Protein AF-A0A1D7W3F2-F1 (afdb_monomer_lite)

Foldseek 3Di:
DVQLVVVVVLVDDPVLSVQVPPPPRDPVNVVVSVVVSVVVVVVVCVVVVVVVVVVVVVVVVLVVLLVLQVVQKDKFKDAKDKFKWDKDKDQDPVCQVVRVVVRVVVADDDLFKKKWKWFPVDPGIIMIIIGHRDDDPDPNIDIDIDHMAGTKIKGKDQADDPDPVSSVVSNQVVQVVVQKHFDGMWMWMQGSNHMIMTMTGMDGHD

pLDDT: mean 89.61, std 7.46, range [61.09, 98.19]

Secondary structure (DSSP, 8-state):
-HHHHHHHHTT--HHHHHHHT-TT--HHHHHHHHHHHHHHHHHHHHHHHHHHHHHHHHHHHHHHHHHHHHHHEEEEEEPPEEEEEEEEEESSGGGHHHHHHHHHHHSPP-SS-EEEEEEEEETTEEEEEEEESSPPS-TT-EEEEE--EEEEEEEEESS--S-HHHHHHHHHHHHHTTTEEE-SEEEEEE-TTS-EEEEEEEEE--

Structure (mmCIF, N/CA/C/O backbone):
data_AF-A0A1D7W3F2-F1
#
_entry.id   AF-A0A1D7W3F2-F1
#
loop_
_atom_site.group_PDB
_atom_site.id
_atom_site.type_symbol
_atom_site.label_atom_id
_atom_site.label_alt_id
_a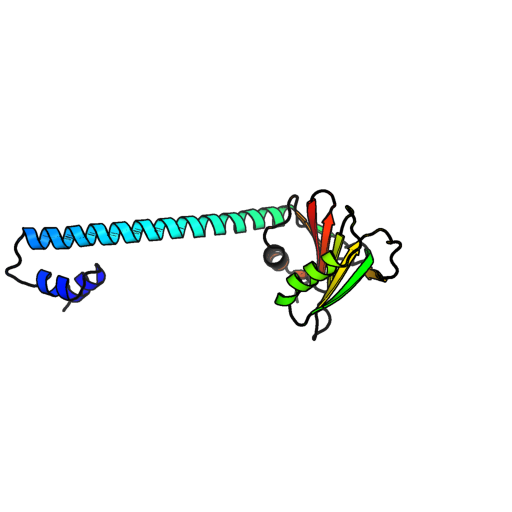tom_site.label_comp_id
_atom_site.label_asym_id
_atom_site.label_entity_id
_atom_site.label_seq_id
_atom_site.pdbx_PDB_ins_code
_atom_site.Cartn_x
_atom_site.Cartn_y
_atom_site.Cartn_z
_atom_site.occupancy
_atom_site.B_iso_or_equiv
_atom_site.auth_seq_id
_atom_site.auth_comp_id
_atom_site.auth_asym_id
_atom_site.auth_atom_id
_atom_site.pdbx_PDB_model_num
ATOM 1 N N . MET A 1 1 ? -39.080 -5.593 39.932 1.00 61.09 1 MET A N 1
ATOM 2 C CA . MET A 1 1 ? -38.069 -6.038 38.943 1.00 61.09 1 MET A CA 1
ATOM 3 C C . MET A 1 1 ? -37.859 -5.023 37.822 1.00 61.09 1 MET A C 1
ATOM 5 O O . MET A 1 1 ? -36.720 -4.637 37.629 1.00 61.09 1 MET A O 1
ATOM 9 N N . ARG A 1 2 ? -38.914 -4.521 37.160 1.00 70.44 2 ARG A N 1
ATOM 10 C CA . ARG A 1 2 ? -38.804 -3.550 36.050 1.00 70.44 2 ARG A CA 1
ATOM 11 C C . ARG A 1 2 ? -38.015 -2.264 36.384 1.00 70.44 2 ARG A C 1
ATOM 13 O O . ARG A 1 2 ? -37.113 -1.915 35.639 1.00 70.44 2 ARG A O 1
ATOM 20 N N . ALA A 1 3 ? -38.254 -1.661 37.552 1.00 75.50 3 ALA A N 1
ATOM 21 C CA . ALA A 1 3 ? -37.555 -0.444 37.991 1.00 75.50 3 ALA A CA 1
ATOM 22 C C . ALA A 1 3 ? -36.035 -0.626 38.203 1.00 75.50 3 ALA A C 1
ATOM 24 O O . ALA A 1 3 ? -35.250 0.247 37.856 1.00 75.50 3 ALA A O 1
ATOM 25 N N . ILE A 1 4 ? -35.596 -1.781 38.721 1.00 78.50 4 ILE A N 1
ATOM 26 C CA . ILE A 1 4 ? -34.161 -2.088 38.892 1.00 78.50 4 ILE A CA 1
ATOM 27 C C . ILE A 1 4 ? -33.475 -2.194 37.527 1.00 78.50 4 ILE A C 1
ATOM 29 O O . ILE A 1 4 ? -32.359 -1.715 37.351 1.00 78.50 4 ILE A O 1
ATOM 33 N N . THR A 1 5 ? -34.142 -2.828 36.560 1.00 81.44 5 THR A N 1
ATOM 34 C CA . THR A 1 5 ? -33.627 -2.981 35.196 1.00 81.44 5 THR A CA 1
ATOM 35 C C . THR A 1 5 ? -33.522 -1.635 34.483 1.00 81.44 5 THR A C 1
ATOM 37 O O . THR A 1 5 ? -32.526 -1.387 33.812 1.00 81.44 5 THR A O 1
ATOM 40 N N . GLU A 1 6 ? -34.506 -0.755 34.663 1.00 82.44 6 GLU A N 1
ATOM 41 C CA . GLU A 1 6 ? -34.504 0.597 34.095 1.00 82.44 6 GLU A CA 1
ATOM 42 C C . GLU A 1 6 ? -33.386 1.462 34.702 1.00 82.44 6 GLU A C 1
ATOM 44 O O . GLU A 1 6 ? -32.628 2.077 33.960 1.00 82.44 6 GLU A O 1
ATOM 49 N N . LEU A 1 7 ? -33.178 1.430 36.023 1.00 84.19 7 LEU A N 1
ATOM 50 C CA . LEU A 1 7 ? -32.078 2.166 36.666 1.00 84.19 7 LEU A CA 1
ATOM 51 C C . LEU A 1 7 ? -30.693 1.612 36.291 1.00 84.19 7 LEU A C 1
ATOM 53 O O . LEU A 1 7 ? -29.755 2.375 36.074 1.00 84.19 7 LEU A O 1
ATOM 57 N N . ARG A 1 8 ? -30.565 0.291 36.125 1.00 85.50 8 ARG A N 1
ATOM 58 C CA . ARG A 1 8 ? -29.355 -0.330 35.557 1.00 85.50 8 ARG A CA 1
ATOM 59 C C . ARG A 1 8 ? -29.079 0.152 34.136 1.00 85.50 8 ARG A C 1
ATOM 61 O O . ARG A 1 8 ? -27.925 0.392 33.804 1.00 85.50 8 ARG A O 1
ATOM 68 N N . ALA A 1 9 ? -30.115 0.283 33.308 1.00 84.69 9 ALA A N 1
ATOM 69 C CA . ALA A 1 9 ? -29.978 0.779 31.939 1.00 84.69 9 ALA A CA 1
ATOM 70 C C . ALA A 1 9 ? -29.565 2.261 31.887 1.00 84.69 9 ALA A C 1
ATOM 72 O O . ALA A 1 9 ? -28.926 2.677 30.928 1.00 84.69 9 ALA A O 1
ATOM 73 N N . LEU A 1 10 ? -29.883 3.034 32.930 1.00 84.75 10 LEU A N 1
ATOM 74 C CA . LEU A 1 10 ? -29.445 4.423 33.101 1.00 84.75 10 LEU A CA 1
ATOM 75 C C . LEU A 1 10 ? -28.021 4.555 33.672 1.00 84.75 10 LEU A C 1
ATOM 77 O O . LEU A 1 10 ? -27.532 5.672 33.821 1.00 84.75 10 LEU A O 1
ATOM 81 N N . GLY A 1 11 ? -27.355 3.436 33.976 1.00 86.25 11 GLY A N 1
ATOM 82 C CA . GLY A 1 11 ? -25.965 3.399 34.433 1.00 86.25 11 GLY A CA 1
ATOM 83 C C . GLY A 1 11 ? -25.771 3.471 35.950 1.00 86.25 11 GLY A C 1
ATOM 84 O O . GLY A 1 11 ? -24.630 3.578 36.389 1.00 86.25 11 GLY A O 1
ATOM 85 N N . PHE A 1 12 ? -26.837 3.374 36.755 1.00 88.44 12 PHE A N 1
ATOM 86 C CA . PHE A 1 12 ? -26.711 3.354 38.216 1.00 88.44 12 PHE A CA 1
ATOM 87 C C . PHE A 1 12 ? -26.123 2.031 38.726 1.00 88.44 12 PHE A C 1
ATOM 89 O O . PHE A 1 12 ? -26.510 0.931 38.304 1.00 88.44 12 PHE A O 1
ATOM 96 N N . GLY A 1 13 ? -25.221 2.132 39.699 1.00 87.44 13 GLY A N 1
ATOM 97 C CA . GLY A 1 13 ? -24.653 1.001 40.418 1.00 87.44 13 GLY A CA 1
ATOM 98 C C . GLY A 1 13 ? -25.645 0.352 41.389 1.00 87.44 13 GLY A C 1
ATOM 99 O O . GLY A 1 13 ? -26.640 0.937 41.807 1.00 87.44 13 GLY A O 1
ATOM 100 N N . LEU A 1 14 ? -25.358 -0.883 41.814 1.00 85.44 14 LEU A N 1
ATOM 101 C CA . LEU A 1 14 ? -26.223 -1.648 42.731 1.00 85.44 14 LEU A CA 1
ATOM 102 C C . LEU A 1 14 ? -26.480 -0.938 44.073 1.00 85.44 14 LEU A C 1
ATOM 104 O O . LEU A 1 14 ? -27.585 -1.032 44.604 1.00 85.44 14 LEU A O 1
ATOM 108 N N . ALA A 1 15 ? -25.486 -0.222 44.605 1.00 84.69 15 ALA A N 1
ATOM 109 C CA . ALA A 1 15 ? -25.621 0.533 45.852 1.00 84.69 15 ALA A CA 1
ATOM 110 C C . ALA A 1 15 ? -26.532 1.764 45.693 1.00 84.69 15 ALA A C 1
ATOM 112 O O . ALA A 1 15 ? -27.360 2.032 46.560 1.00 84.69 15 ALA A O 1
ATOM 113 N N . GLU A 1 16 ? -26.421 2.472 44.569 1.00 85.81 16 GLU A N 1
ATOM 114 C CA . GLU A 1 16 ? -27.237 3.650 44.246 1.00 85.81 16 GLU A CA 1
ATOM 115 C C . GLU A 1 16 ? -28.681 3.243 43.960 1.00 85.81 16 GLU A C 1
ATOM 117 O O . GLU A 1 16 ? -29.612 3.869 44.450 1.00 85.81 16 GLU A O 1
ATOM 122 N N . ILE A 1 17 ? -28.883 2.123 43.261 1.00 87.75 17 ILE A N 1
ATOM 123 C CA . ILE A 1 17 ? -30.208 1.532 43.047 1.00 87.75 17 ILE A CA 1
ATOM 124 C C . ILE A 1 17 ? -30.858 1.145 44.375 1.00 87.75 17 ILE A C 1
ATOM 126 O O . ILE A 1 17 ? -32.054 1.356 44.549 1.00 87.75 17 ILE A O 1
ATOM 130 N N . GLY A 1 18 ? -30.083 0.604 45.320 1.00 84.50 18 GLY A N 1
ATOM 131 C CA . GLY A 1 18 ? -30.574 0.312 46.667 1.00 84.50 18 GLY A CA 1
ATOM 132 C C . GLY A 1 18 ? -31.118 1.555 47.374 1.00 84.50 18 GLY A C 1
ATOM 133 O O . GLY A 1 18 ? -32.170 1.477 47.999 1.00 84.50 18 GLY A O 1
ATOM 134 N N . GLN A 1 19 ? -30.451 2.702 47.216 1.00 85.50 19 GLN A N 1
ATOM 135 C CA . GLN A 1 19 ? -30.898 3.982 47.775 1.00 85.50 19 GLN A CA 1
ATOM 136 C C . GLN A 1 19 ? -32.103 4.557 47.017 1.00 85.50 19 GLN A C 1
ATOM 138 O O . GLN A 1 19 ? -33.061 4.998 47.639 1.00 85.50 19 GLN A O 1
ATOM 143 N N . LEU A 1 20 ? -32.101 4.503 45.682 1.00 85.19 20 LEU A N 1
ATOM 144 C CA . LEU A 1 20 ? -33.189 5.012 44.835 1.00 85.19 20 LEU A CA 1
ATOM 145 C C . LEU A 1 20 ? -34.508 4.245 45.002 1.00 85.19 20 LEU A C 1
ATOM 147 O O . LEU A 1 20 ? -35.569 4.757 44.649 1.00 85.19 20 LEU A O 1
ATOM 151 N N . LEU A 1 21 ? -34.450 3.015 45.512 1.00 86.69 21 LEU A N 1
ATOM 152 C CA . LEU A 1 21 ? -35.624 2.195 45.812 1.00 86.69 21 LEU A CA 1
ATOM 153 C C . LEU A 1 21 ? -36.088 2.316 47.268 1.00 86.69 21 LEU A C 1
ATOM 155 O O . LEU A 1 21 ? -37.097 1.700 47.617 1.00 86.69 21 LEU A O 1
ATOM 159 N N . ASP A 1 22 ? -35.383 3.084 48.103 1.00 87.50 22 ASP A N 1
ATOM 160 C CA . ASP A 1 22 ? -35.793 3.348 49.479 1.00 87.50 22 ASP A CA 1
ATOM 161 C C . ASP A 1 22 ? -37.004 4.303 49.489 1.00 87.50 22 ASP A C 1
ATOM 163 O O . ASP A 1 22 ? -36.892 5.450 49.047 1.00 87.50 22 ASP A O 1
ATOM 167 N N . PRO A 1 23 ? -38.175 3.880 50.004 1.00 79.19 23 PRO A N 1
ATOM 168 C CA . PRO A 1 23 ? -39.353 4.740 50.094 1.00 79.19 23 PRO A CA 1
ATOM 169 C C . PRO A 1 23 ? -39.173 5.943 51.036 1.00 79.19 23 PRO A C 1
ATOM 171 O O . PRO A 1 23 ? -40.019 6.836 51.031 1.00 79.19 23 PRO A O 1
ATOM 174 N N . GLN A 1 24 ? -38.111 5.976 51.846 1.00 88.25 24 GLN A N 1
ATOM 175 C CA . GLN A 1 24 ? -37.753 7.093 52.721 1.00 88.25 24 GLN A CA 1
ATOM 176 C C . GLN A 1 24 ? -36.624 7.968 52.162 1.00 88.25 24 GLN A C 1
ATOM 178 O O . GLN A 1 24 ? -36.107 8.819 52.890 1.00 88.25 24 GLN A O 1
ATOM 183 N N . ILE A 1 25 ? -36.234 7.795 50.891 1.00 88.75 25 ILE A N 1
ATOM 184 C CA . ILE A 1 25 ? -35.198 8.635 50.287 1.00 88.75 25 ILE A CA 1
ATOM 185 C C . ILE A 1 25 ? -35.572 10.121 50.391 1.00 88.75 25 ILE A C 1
ATOM 187 O O . ILE A 1 25 ? -36.648 10.563 49.982 1.00 88.75 25 ILE A O 1
ATOM 191 N N . GLY A 1 26 ? -34.661 10.908 50.960 1.00 88.56 26 GLY A N 1
ATOM 192 C CA . GLY A 1 26 ? -34.806 12.356 51.026 1.00 88.56 26 GLY A CA 1
ATOM 193 C C . GLY A 1 26 ? -34.629 12.988 49.645 1.00 88.56 26 GLY A C 1
ATOM 194 O O . GLY A 1 26 ? -33.780 12.559 48.864 1.00 88.56 26 GLY A O 1
ATOM 195 N N . GLN A 1 27 ? -35.386 14.050 49.362 1.00 83.38 27 GLN A N 1
ATOM 196 C CA . GLN A 1 27 ? -35.318 14.774 48.086 1.00 83.38 27 GLN A CA 1
ATOM 197 C C . GLN A 1 27 ? -33.886 15.204 47.724 1.00 83.38 27 GLN A C 1
ATOM 199 O O . GLN A 1 27 ? -33.458 15.012 46.591 1.00 83.38 27 GLN A O 1
ATOM 204 N N . SER A 1 28 ? -33.118 15.716 48.690 1.00 85.19 28 SER A N 1
ATOM 205 C CA . SER A 1 28 ? -31.728 16.139 48.473 1.00 85.19 28 SER A CA 1
ATOM 206 C C . SER A 1 28 ? -30.800 14.982 48.088 1.00 85.19 28 SER A C 1
ATOM 208 O O . SER A 1 28 ? -29.901 15.155 47.268 1.00 85.19 28 SER A O 1
ATOM 210 N N . THR A 1 29 ? -31.019 13.792 48.650 1.00 84.75 29 THR A N 1
ATOM 211 C CA . THR A 1 29 ? -30.257 12.583 48.314 1.00 84.75 29 THR A CA 1
ATOM 212 C C . THR A 1 29 ? -30.599 12.096 46.909 1.00 84.75 29 THR A C 1
ATOM 214 O O . THR A 1 29 ? -29.693 11.787 46.139 1.00 84.75 29 THR A O 1
ATOM 217 N N . LEU A 1 30 ? -31.886 12.086 46.547 1.00 85.62 30 LEU A N 1
ATOM 218 C CA . LEU A 1 30 ? -32.337 11.743 45.197 1.00 85.62 30 LEU A CA 1
ATOM 219 C C . LEU A 1 30 ? -31.746 12.697 44.150 1.00 85.62 30 LEU A C 1
ATOM 221 O O . LEU A 1 30 ? -31.161 12.244 43.169 1.00 85.62 30 LEU A O 1
ATOM 225 N N . GLU A 1 31 ? -31.859 14.008 44.374 1.00 88.62 31 GLU A N 1
ATOM 226 C CA . GLU A 1 31 ? -31.301 15.028 43.481 1.00 88.62 31 GLU A CA 1
ATOM 227 C C . GLU A 1 31 ? -29.785 14.867 43.329 1.00 88.62 31 GLU A C 1
ATOM 229 O O . GLU A 1 31 ? -29.280 14.879 42.208 1.00 88.62 31 GLU A O 1
ATOM 234 N N . SER A 1 32 ? -29.059 14.627 44.426 1.00 90.25 32 SER A N 1
ATOM 235 C CA . SER A 1 32 ? -27.609 14.418 44.381 1.00 90.25 32 SER A CA 1
ATOM 236 C C . SER A 1 32 ? -27.208 13.188 43.561 1.00 90.25 32 SER A C 1
ATOM 238 O O . SER A 1 32 ? -26.232 13.260 42.815 1.00 90.25 32 SER A O 1
ATOM 240 N N . LEU A 1 33 ? -27.929 12.068 43.689 1.00 89.69 33 LEU A N 1
ATOM 241 C CA . LEU A 1 33 ? -27.651 10.847 42.921 1.00 89.69 33 LEU A CA 1
ATOM 242 C C . LEU A 1 33 ? -27.912 11.059 41.426 1.00 89.69 33 LEU A C 1
ATOM 244 O O . LEU A 1 33 ? -27.115 10.637 40.590 1.00 89.69 33 LEU A O 1
ATOM 248 N N . LEU A 1 34 ? -29.004 11.747 41.086 1.00 88.94 34 LEU A N 1
ATOM 249 C CA . LEU A 1 34 ? -29.345 12.060 39.699 1.00 88.94 34 LEU A CA 1
ATOM 250 C C . LEU A 1 34 ? -28.343 13.037 39.067 1.00 88.94 34 LEU A C 1
ATOM 252 O O . LEU A 1 34 ? -27.909 12.797 37.945 1.00 88.94 34 LEU A O 1
ATOM 256 N N . ILE A 1 35 ? -27.940 14.098 39.776 1.00 92.31 35 ILE A N 1
ATOM 257 C CA . ILE A 1 35 ? -26.934 15.064 39.297 1.00 92.31 35 ILE A CA 1
ATOM 258 C C . ILE A 1 35 ? -25.600 14.362 39.043 1.00 92.31 35 ILE A C 1
ATOM 260 O O . ILE A 1 35 ? -25.019 14.522 37.973 1.00 92.31 35 ILE A O 1
ATOM 264 N N . HIS A 1 36 ? -25.149 13.527 39.983 1.00 90.88 36 HIS A N 1
ATOM 265 C CA . HIS A 1 36 ? -23.915 12.764 39.806 1.00 90.88 36 HIS A CA 1
ATOM 266 C C . HIS A 1 36 ? -23.975 11.860 38.565 1.00 90.88 36 HIS A C 1
ATOM 268 O O . HIS A 1 36 ? -23.003 11.775 37.812 1.00 90.88 36 HIS A O 1
ATOM 274 N N . GLN A 1 37 ? -25.123 11.222 38.315 1.00 91.69 37 GLN A N 1
ATOM 275 C CA . GLN A 1 37 ? -25.301 10.389 37.130 1.00 91.69 37 GLN A CA 1
ATOM 276 C C . GLN A 1 37 ? -25.327 11.204 35.835 1.00 91.69 37 GLN A C 1
ATOM 278 O O . GLN A 1 37 ? -24.737 10.785 34.840 1.00 91.69 37 GLN A O 1
ATOM 283 N N . VAL A 1 38 ? -25.964 12.378 35.842 1.00 93.25 38 VAL A N 1
ATOM 284 C CA . VAL A 1 38 ? -25.920 13.314 34.711 1.00 93.25 38 VAL A CA 1
ATOM 285 C C . VAL A 1 38 ? -24.471 13.688 34.398 1.00 93.25 38 VAL A C 1
ATOM 287 O O . VAL A 1 38 ? -24.045 13.536 33.256 1.00 93.25 38 VAL A O 1
ATOM 290 N N . ASP A 1 39 ? -23.682 14.072 35.403 1.00 95.31 39 ASP A N 1
ATOM 291 C CA . ASP A 1 39 ? -22.274 14.445 35.223 1.00 95.31 39 ASP A CA 1
ATOM 292 C C . ASP A 1 39 ? -21.405 13.274 34.732 1.00 95.31 39 ASP A C 1
ATOM 294 O O . ASP A 1 39 ? -20.460 13.463 33.958 1.00 95.31 39 ASP A O 1
ATOM 298 N N . ALA A 1 40 ? -21.693 12.047 35.176 1.00 91.19 40 ALA A N 1
ATOM 299 C CA . ALA A 1 40 ? -21.020 10.844 34.694 1.00 91.19 40 ALA A CA 1
ATOM 300 C C . ALA A 1 40 ? -21.314 10.590 33.207 1.00 91.19 40 ALA A C 1
ATOM 302 O O . ALA A 1 40 ? -20.381 10.486 32.408 1.00 91.19 40 ALA A O 1
ATOM 303 N N . LEU A 1 41 ? -22.591 10.590 32.817 1.00 94.12 41 LEU A N 1
ATOM 304 C CA . LEU A 1 41 ? -23.005 10.399 31.425 1.00 94.12 41 LEU A CA 1
ATOM 305 C C . LEU A 1 41 ? -22.471 11.513 30.512 1.00 94.12 41 LEU A C 1
ATOM 307 O O . LEU A 1 41 ? -22.017 11.241 29.402 1.00 94.12 41 LEU A O 1
ATOM 311 N N . GLN A 1 42 ? -22.458 12.764 30.980 1.00 95.44 42 GLN A N 1
ATOM 312 C CA . GLN A 1 42 ? -21.920 13.898 30.225 1.00 95.44 42 GLN A CA 1
ATOM 313 C C . GLN A 1 42 ? -20.422 13.722 29.919 1.00 95.44 42 GLN A C 1
ATOM 315 O O . GLN A 1 42 ? -19.968 14.027 28.810 1.00 95.44 42 GLN A O 1
ATOM 320 N N . ARG A 1 43 ? -19.646 13.209 30.885 1.00 93.38 43 ARG A N 1
ATOM 321 C CA . ARG A 1 43 ? -18.224 12.890 30.692 1.00 93.38 43 ARG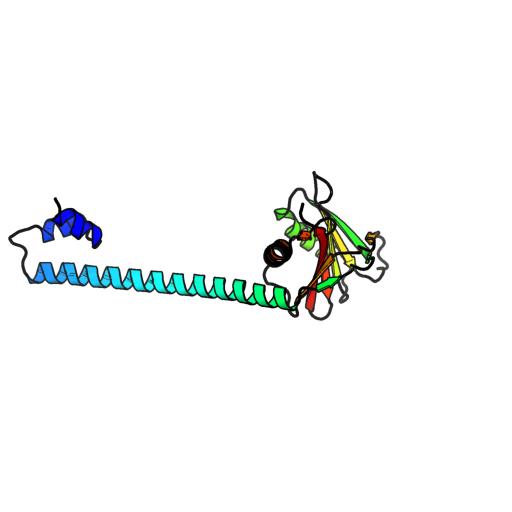 A CA 1
ATOM 322 C C . ARG A 1 43 ? -18.037 11.763 29.686 1.00 93.38 43 ARG A C 1
ATOM 324 O O . ARG A 1 43 ? -17.255 11.930 28.754 1.00 93.38 43 ARG A O 1
ATOM 331 N N . GLU A 1 44 ? -18.793 10.674 29.812 1.00 93.81 44 GLU A N 1
ATOM 332 C CA . GLU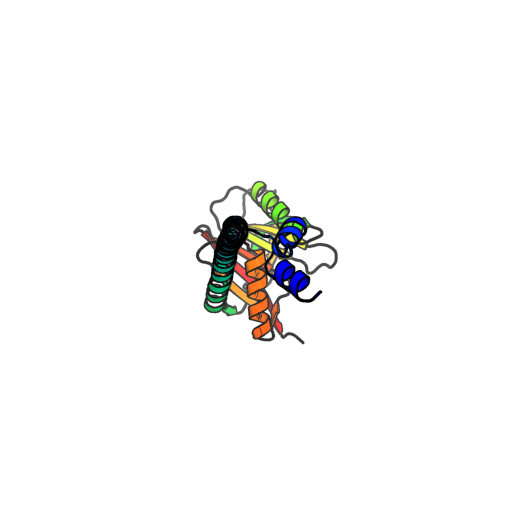 A 1 44 ? -18.733 9.561 28.857 1.00 93.81 44 GLU A CA 1
ATOM 333 C C . GLU A 1 44 ? -19.052 10.009 27.426 1.00 93.81 44 GLU A C 1
ATOM 335 O O . GLU A 1 44 ? -18.322 9.662 26.495 1.00 93.81 44 GLU A O 1
ATOM 340 N N . ILE A 1 45 ? -20.091 10.834 27.247 1.00 94.81 45 ILE A N 1
ATOM 341 C CA . ILE A 1 45 ? -20.449 11.425 25.949 1.00 94.81 45 ILE A CA 1
ATOM 342 C C . ILE A 1 45 ? -19.296 12.267 25.407 1.00 94.81 45 ILE A C 1
ATOM 344 O O . ILE A 1 45 ? -18.956 12.153 24.230 1.00 94.81 45 ILE A O 1
ATOM 348 N N . THR A 1 46 ? -18.683 13.097 26.250 1.00 95.06 46 THR A N 1
ATOM 349 C CA . THR A 1 46 ? -17.567 13.964 25.850 1.00 95.06 46 THR A CA 1
ATOM 350 C C . THR A 1 46 ? -16.371 13.133 25.388 1.00 95.06 46 THR A C 1
ATOM 352 O O . THR A 1 46 ? -15.839 13.358 24.30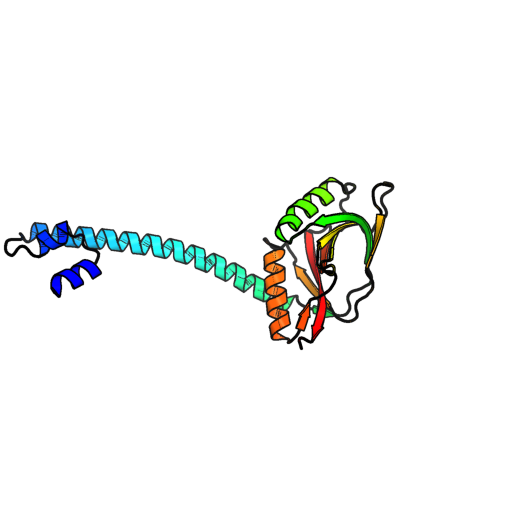2 1.00 95.06 46 THR A O 1
ATOM 355 N N . GLU A 1 47 ? -15.972 12.123 26.158 1.00 93.62 47 GLU A N 1
ATOM 356 C CA . GLU A 1 47 ? -14.860 11.241 25.799 1.00 93.62 47 GLU A CA 1
ATOM 357 C C . GLU A 1 47 ? -15.146 10.417 24.540 1.00 93.62 47 GLU A C 1
ATOM 359 O O . GLU A 1 47 ? -14.285 10.289 23.665 1.00 93.62 47 GLU A O 1
ATOM 364 N N . ALA A 1 48 ? -16.355 9.861 24.427 1.00 93.56 48 ALA A N 1
ATOM 365 C CA . ALA A 1 48 ? -16.778 9.115 23.250 1.00 93.56 48 ALA A CA 1
ATOM 366 C C . ALA A 1 48 ? -16.799 10.004 22.001 1.00 93.56 48 ALA A C 1
ATOM 368 O O . ALA A 1 48 ? -16.327 9.575 20.950 1.00 93.56 48 ALA A O 1
ATOM 369 N N . SER A 1 49 ? -17.269 11.247 22.125 1.00 92.19 49 SER A N 1
ATOM 370 C CA . SER A 1 49 ? -17.284 12.224 21.031 1.00 92.19 49 SER A CA 1
ATOM 371 C C . SER A 1 49 ? -15.868 12.571 20.572 1.00 92.19 49 SER A C 1
ATOM 373 O O . SER A 1 49 ? -15.600 12.570 19.375 1.00 92.19 49 SER A O 1
ATOM 375 N N . THR A 1 50 ? -14.929 12.773 21.500 1.00 91.44 50 THR A N 1
ATOM 376 C CA . THR A 1 50 ? -13.512 12.996 21.164 1.00 91.44 50 THR A CA 1
ATOM 377 C C . THR A 1 50 ? -12.915 11.805 20.412 1.00 91.44 50 THR A C 1
ATOM 379 O O . THR A 1 50 ? -12.287 11.979 19.367 1.00 91.44 50 THR A O 1
ATOM 382 N N . ARG A 1 51 ? -13.150 10.573 20.892 1.00 92.38 51 ARG A N 1
ATOM 383 C CA . ARG A 1 51 ? -12.708 9.359 20.182 1.00 92.38 51 ARG A CA 1
ATOM 384 C C . ARG A 1 5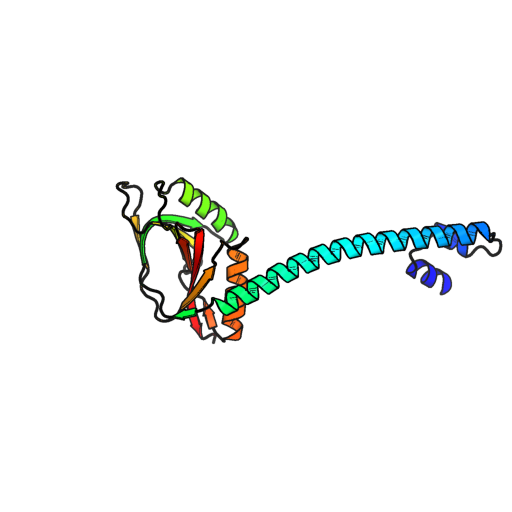1 ? -13.340 9.252 18.794 1.00 92.38 51 ARG A C 1
ATOM 386 O O . ARG A 1 51 ? -12.649 8.878 17.849 1.00 92.38 51 ARG A O 1
ATOM 393 N N . LEU A 1 52 ? -14.621 9.595 18.660 1.00 92.19 52 LEU A N 1
ATOM 394 C CA . LEU A 1 52 ? -15.329 9.579 17.382 1.00 92.19 52 LEU A CA 1
ATOM 395 C C . LEU A 1 52 ? -14.708 10.561 16.384 1.00 92.19 52 LEU A C 1
ATOM 397 O O . LEU A 1 52 ? -14.433 10.154 15.260 1.00 92.19 52 LEU A O 1
ATOM 401 N N . VAL A 1 53 ? -14.410 11.797 16.800 1.00 90.75 53 VAL A N 1
ATOM 402 C CA . VAL A 1 53 ? -13.735 12.794 15.950 1.00 90.75 53 VAL A CA 1
ATOM 403 C C . VAL A 1 53 ? -12.393 12.264 15.440 1.00 90.75 53 VAL A C 1
ATOM 405 O O . VAL A 1 53 ? -12.084 12.407 14.261 1.00 90.75 53 VAL A O 1
ATOM 408 N N . HIS A 1 54 ? -11.608 11.595 16.291 1.00 80.81 54 HIS A N 1
ATOM 409 C CA . HIS A 1 54 ? -10.329 11.011 15.873 1.00 80.81 54 HIS A CA 1
ATOM 410 C C . HIS A 1 54 ? -10.506 9.905 14.822 1.00 80.81 54 HIS A C 1
ATOM 412 O O . HIS A 1 54 ? -9.756 9.849 13.848 1.00 80.81 54 HIS A O 1
ATOM 418 N N . VAL A 1 55 ? -11.497 9.026 15.002 1.00 86.50 55 VAL A N 1
ATOM 419 C CA . VAL A 1 55 ? -11.800 7.958 14.036 1.00 86.50 55 VAL A CA 1
ATOM 420 C C . VAL A 1 55 ? -12.320 8.541 12.723 1.00 86.50 55 VAL A C 1
ATOM 422 O O . VAL A 1 55 ? -11.878 8.110 11.663 1.00 86.50 55 VAL A O 1
ATOM 425 N N . GLN A 1 56 ? -13.206 9.536 12.787 1.00 84.69 56 GLN A N 1
ATOM 426 C CA . GLN A 1 56 ? -13.750 10.226 11.615 1.00 84.69 56 GLN A CA 1
ATOM 427 C C . GLN A 1 56 ? -12.651 10.922 10.819 1.00 84.69 56 GLN A C 1
ATOM 429 O O . GLN A 1 56 ? -12.539 10.683 9.627 1.00 84.69 56 GLN A O 1
ATOM 434 N N . HIS A 1 57 ? -11.769 11.675 11.476 1.00 77.25 57 HIS A N 1
ATOM 435 C CA . HIS A 1 57 ? -10.631 12.305 10.810 1.00 77.25 57 HIS A CA 1
ATOM 436 C C . HIS A 1 57 ? -9.735 11.277 10.106 1.00 77.25 57 HIS A C 1
ATOM 438 O O . HIS A 1 57 ? -9.297 11.474 8.975 1.00 77.25 57 HIS A O 1
ATOM 444 N N . ARG A 1 58 ? -9.481 10.140 10.761 1.00 79.12 58 ARG A N 1
ATOM 445 C CA . ARG A 1 58 ? -8.693 9.057 10.169 1.00 79.12 58 ARG A CA 1
ATOM 446 C C . ARG A 1 58 ? -9.407 8.421 8.970 1.00 79.12 58 ARG A C 1
ATOM 448 O O . ARG A 1 58 ? -8.747 8.076 7.995 1.00 79.12 58 ARG A O 1
ATOM 455 N N . LEU A 1 59 ? -10.733 8.296 9.023 1.00 81.75 59 LEU A N 1
ATOM 456 C CA . LEU A 1 59 ? -11.548 7.820 7.907 1.00 81.75 59 LEU A CA 1
ATOM 457 C C . LEU A 1 59 ? -11.547 8.813 6.737 1.00 81.75 59 LEU A C 1
ATOM 459 O O . LEU A 1 59 ? -11.369 8.386 5.601 1.00 81.75 59 LEU A O 1
ATOM 463 N N . ASP A 1 60 ? -11.672 10.112 7.006 1.00 77.25 60 ASP A N 1
ATOM 464 C CA . ASP A 1 60 ? -11.634 11.168 5.989 1.00 77.25 60 ASP A CA 1
ATOM 465 C C . ASP A 1 60 ? -10.289 11.178 5.255 1.00 77.25 60 ASP A C 1
ATOM 467 O O . ASP A 1 60 ? -10.254 11.282 4.032 1.00 77.25 60 ASP A O 1
ATOM 471 N N . ILE A 1 61 ? -9.172 10.992 5.971 1.00 76.56 61 ILE A N 1
ATOM 472 C CA . ILE A 1 61 ? -7.848 10.834 5.349 1.00 76.56 61 ILE A CA 1
ATOM 473 C C . ILE A 1 61 ? -7.836 9.640 4.388 1.00 76.56 61 ILE A C 1
ATOM 475 O O . ILE A 1 61 ? -7.358 9.766 3.262 1.00 76.56 61 ILE A O 1
ATOM 479 N N . ILE A 1 62 ? -8.364 8.488 4.811 1.00 71.44 62 ILE A N 1
ATOM 480 C CA . ILE A 1 62 ? -8.423 7.281 3.973 1.00 71.44 62 ILE A CA 1
ATOM 481 C C . ILE A 1 62 ? -9.297 7.526 2.734 1.00 71.44 62 ILE A C 1
ATOM 483 O O . ILE A 1 62 ? -8.905 7.175 1.622 1.00 71.44 62 ILE A O 1
ATOM 487 N N . GLN A 1 63 ? -10.461 8.157 2.901 1.00 73.75 63 GLN A N 1
ATOM 488 C CA . GLN A 1 63 ? -11.385 8.448 1.802 1.00 73.75 63 GLN A CA 1
ATOM 489 C C . GLN A 1 63 ? -10.811 9.467 0.812 1.00 73.75 63 GLN A C 1
ATOM 491 O O . GLN A 1 63 ? -10.905 9.263 -0.398 1.00 73.75 63 GLN A O 1
ATOM 496 N N . ASN A 1 64 ? -10.159 10.522 1.301 1.00 70.56 64 ASN A N 1
ATOM 497 C CA . ASN A 1 64 ? -9.494 11.507 0.450 1.00 70.56 64 ASN A CA 1
ATOM 498 C C . ASN A 1 64 ? -8.344 10.873 -0.347 1.00 70.56 64 ASN A C 1
ATOM 500 O O . ASN A 1 64 ? -8.247 11.102 -1.551 1.00 70.56 64 ASN A O 1
ATOM 504 N N . LYS A 1 65 ? -7.540 10.001 0.281 1.00 67.81 65 LYS A N 1
ATOM 505 C CA . LYS A 1 65 ? -6.499 9.221 -0.413 1.00 67.81 65 LYS A CA 1
ATOM 506 C C . LYS A 1 65 ? -7.083 8.282 -1.469 1.00 67.81 65 LYS A C 1
ATOM 508 O O . LYS A 1 65 ? -6.512 8.138 -2.544 1.00 67.81 65 LYS A O 1
ATOM 513 N N . SER A 1 66 ? -8.247 7.681 -1.212 1.00 68.44 66 SER A N 1
ATOM 514 C CA . SER A 1 66 ? -8.943 6.875 -2.222 1.00 68.44 66 SER A CA 1
ATOM 515 C C . SER A 1 66 ? -9.314 7.707 -3.453 1.00 68.44 66 SER A C 1
ATOM 517 O O . SER A 1 66 ? -9.196 7.204 -4.566 1.00 68.44 66 SER A O 1
ATOM 519 N N . MET A 1 67 ? -9.727 8.967 -3.279 1.00 73.25 67 MET A N 1
ATOM 520 C CA . MET A 1 67 ? -10.044 9.865 -4.396 1.00 73.25 67 MET A CA 1
ATOM 521 C C . MET A 1 67 ? -8.792 10.255 -5.197 1.00 73.25 67 MET A C 1
ATOM 523 O O . MET A 1 67 ? -8.839 10.265 -6.423 1.00 73.25 67 MET A O 1
ATOM 527 N N . GLU A 1 68 ? -7.673 10.536 -4.523 1.00 75.44 68 GLU A N 1
ATOM 528 C CA . GLU A 1 68 ? -6.379 10.804 -5.170 1.00 75.44 68 GLU A CA 1
ATOM 529 C C . GLU A 1 68 ? -5.936 9.618 -6.039 1.00 75.44 68 GLU A C 1
ATOM 531 O O . GLU A 1 68 ? -5.604 9.795 -7.210 1.00 75.44 68 GLU A O 1
ATOM 536 N N . ILE A 1 69 ? -6.038 8.396 -5.506 1.00 74.75 69 ILE A N 1
ATOM 537 C CA . ILE A 1 69 ? -5.744 7.171 -6.258 1.00 74.75 69 ILE A CA 1
ATOM 538 C C . ILE A 1 69 ? -6.671 7.047 -7.465 1.00 74.75 69 ILE A C 1
ATOM 540 O O . ILE A 1 69 ? -6.185 6.815 -8.565 1.00 74.75 69 ILE A O 1
ATOM 544 N N . ILE A 1 70 ? -7.984 7.246 -7.306 1.00 78.06 70 ILE A N 1
ATOM 545 C CA . ILE A 1 70 ? -8.937 7.190 -8.429 1.00 78.06 70 ILE A CA 1
ATOM 546 C C . ILE A 1 70 ? -8.544 8.164 -9.547 1.00 78.06 70 ILE A C 1
ATOM 548 O O . ILE A 1 70 ? -8.642 7.807 -10.720 1.00 78.06 70 ILE A O 1
ATOM 552 N N . MET A 1 71 ? -8.115 9.376 -9.189 1.00 76.00 71 MET A N 1
ATOM 553 C CA . MET A 1 71 ? -7.749 10.425 -10.144 1.00 76.00 71 MET A CA 1
ATOM 554 C C . MET A 1 71 ? -6.416 10.157 -10.850 1.00 76.00 71 MET A C 1
ATOM 556 O O . MET A 1 71 ? -6.278 10.502 -12.023 1.00 76.00 71 MET A O 1
ATOM 560 N N . ASN A 1 72 ? -5.460 9.533 -10.160 1.00 86.44 72 ASN A N 1
ATOM 561 C CA . ASN A 1 72 ? -4.106 9.302 -10.669 1.00 86.44 72 ASN A CA 1
ATOM 562 C C . ASN A 1 72 ? -3.892 7.883 -11.218 1.00 86.44 72 ASN A C 1
ATOM 564 O O . ASN A 1 72 ? -2.817 7.584 -11.741 1.00 86.44 72 ASN A O 1
ATOM 568 N N . LEU A 1 73 ? -4.891 7.002 -11.107 1.00 92.06 73 LEU A N 1
ATOM 569 C CA . LEU A 1 73 ? -4.826 5.639 -11.618 1.00 92.06 73 LEU A CA 1
ATOM 570 C C . LEU A 1 73 ? -4.919 5.623 -13.141 1.00 92.06 73 LEU A C 1
ATOM 572 O O . LEU A 1 73 ? -5.935 5.982 -13.736 1.00 92.06 73 LEU A O 1
ATOM 576 N N . SER A 1 74 ? -3.858 5.117 -13.760 1.00 95.25 74 SER A N 1
ATOM 577 C CA . SER A 1 74 ? -3.746 4.900 -15.196 1.00 95.25 74 SER A CA 1
ATOM 578 C C . SER A 1 74 ? -3.577 3.414 -15.503 1.00 95.25 74 SER A C 1
ATOM 580 O O . SER A 1 74 ? -2.838 2.712 -14.810 1.00 95.25 74 SER A O 1
ATOM 582 N N . LEU A 1 75 ? -4.251 2.941 -16.553 1.00 95.75 75 LEU A N 1
ATOM 583 C CA . LEU A 1 75 ? -4.115 1.584 -17.083 1.00 95.75 75 LEU A CA 1
ATOM 584 C C . LEU A 1 75 ? -3.389 1.648 -18.426 1.00 95.75 75 LEU A C 1
ATOM 586 O O . LEU A 1 75 ? -3.967 2.056 -19.434 1.00 95.75 75 LEU A O 1
ATOM 590 N N . THR A 1 76 ? -2.112 1.279 -18.433 1.00 95.31 76 THR A N 1
ATOM 591 C CA . THR A 1 76 ? -1.231 1.342 -19.607 1.00 95.31 76 THR A CA 1
ATOM 592 C C . THR A 1 76 ? -0.187 0.235 -19.552 1.00 95.31 76 THR A C 1
ATOM 594 O O . THR A 1 76 ? 0.012 -0.391 -18.512 1.00 95.31 76 THR A O 1
ATOM 597 N N . ALA A 1 77 ? 0.530 0.018 -20.655 1.00 95.69 77 ALA A N 1
ATOM 598 C CA . ALA A 1 77 ? 1.692 -0.858 -20.641 1.00 95.69 77 ALA A CA 1
ATOM 599 C C . ALA A 1 77 ? 2.734 -0.367 -19.624 1.00 95.69 77 ALA A C 1
ATOM 601 O O . ALA A 1 77 ? 2.986 0.836 -19.500 1.00 95.69 77 ALA A O 1
ATOM 602 N N . LEU A 1 78 ? 3.348 -1.306 -18.905 1.00 96.88 78 LEU A N 1
ATOM 603 C CA . LEU A 1 78 ? 4.478 -1.029 -18.030 1.00 96.88 78 LEU A CA 1
ATOM 604 C C . LEU A 1 78 ? 5.768 -1.253 -18.814 1.00 96.88 78 LEU A C 1
ATOM 606 O O . LEU A 1 78 ? 5.987 -2.375 -19.275 1.00 96.88 78 LEU A O 1
ATOM 610 N N . PRO A 1 79 ? 6.651 -0.248 -18.932 1.00 94.69 79 PRO A N 1
ATOM 611 C CA . PRO A 1 79 ? 7.872 -0.374 -19.717 1.00 94.69 79 PRO A CA 1
ATOM 612 C C . PRO A 1 79 ? 8.804 -1.442 -19.137 1.00 94.69 79 PRO A C 1
ATOM 614 O O . PRO A 1 79 ? 8.737 -1.775 -17.949 1.00 94.69 79 PRO A O 1
ATOM 617 N N . SER A 1 80 ? 9.718 -1.963 -19.955 1.00 95.50 80 SER A N 1
ATOM 618 C CA . SER A 1 80 ? 10.816 -2.778 -19.434 1.00 95.50 80 SER A CA 1
ATOM 619 C C . SER A 1 80 ? 11.677 -1.956 -18.474 1.00 95.50 80 SER A C 1
ATOM 621 O O . SER A 1 80 ? 12.038 -0.823 -18.798 1.00 95.50 80 SER A O 1
ATOM 623 N N . LEU A 1 81 ? 12.060 -2.537 -17.340 1.00 94.69 81 LEU A N 1
ATOM 624 C CA . LEU A 1 81 ? 13.007 -1.932 -16.408 1.00 94.69 81 LEU A CA 1
ATOM 625 C C . LEU A 1 81 ? 14.360 -2.617 -16.519 1.00 94.69 81 LEU A C 1
ATOM 627 O O . LEU A 1 81 ? 14.452 -3.837 -16.644 1.00 94.69 81 LEU A O 1
ATOM 631 N N . ASN A 1 82 ? 15.416 -1.819 -16.456 1.00 94.56 82 ASN A N 1
ATOM 632 C CA . ASN A 1 82 ? 16.789 -2.288 -16.456 1.00 94.56 82 ASN A CA 1
ATOM 633 C C . ASN A 1 82 ? 17.609 -1.359 -15.566 1.00 94.56 82 ASN A C 1
ATOM 635 O O . ASN A 1 82 ? 17.878 -0.225 -15.953 1.00 94.56 82 ASN A O 1
ATOM 639 N N . PHE A 1 83 ? 17.980 -1.845 -14.390 1.00 94.56 83 PHE A N 1
ATOM 640 C CA . PHE A 1 83 ? 18.628 -1.046 -13.357 1.00 94.56 83 PHE A CA 1
ATOM 641 C C . PHE A 1 83 ? 19.678 -1.875 -12.612 1.00 94.56 83 PHE A C 1
ATOM 643 O O . PHE A 1 83 ? 19.790 -3.089 -12.807 1.00 94.56 83 PHE A O 1
ATOM 650 N N . TRP A 1 84 ? 20.474 -1.218 -11.775 1.00 94.94 84 TRP A N 1
ATOM 651 C CA . TRP A 1 84 ? 21.552 -1.839 -11.013 1.00 94.94 84 TRP A CA 1
ATOM 652 C C . TRP A 1 84 ? 21.218 -1.805 -9.533 1.00 94.94 84 TRP A C 1
ATOM 654 O O . TRP A 1 84 ? 20.954 -0.745 -8.970 1.00 94.94 84 TRP A O 1
ATOM 664 N N . GLY A 1 85 ? 21.204 -2.973 -8.897 1.00 95.62 85 GLY A N 1
ATOM 665 C CA . GLY A 1 85 ? 20.675 -3.083 -7.551 1.00 95.62 85 GLY A CA 1
ATOM 666 C C . GLY A 1 85 ? 21.090 -4.323 -6.783 1.00 95.62 85 GLY A C 1
ATOM 667 O O . GLY A 1 85 ? 21.855 -5.181 -7.236 1.00 95.62 85 GLY A O 1
ATOM 668 N N . LEU A 1 86 ? 20.551 -4.381 -5.575 1.00 96.25 86 LEU A N 1
ATOM 669 C CA . LEU A 1 86 ? 20.672 -5.476 -4.628 1.00 96.25 86 LEU A CA 1
ATOM 670 C C . LEU A 1 86 ? 19.317 -6.167 -4.505 1.00 96.25 86 LEU A C 1
ATOM 672 O O . LEU A 1 86 ? 18.276 -5.539 -4.686 1.00 96.25 86 LEU A O 1
ATOM 676 N N . SER A 1 87 ? 19.331 -7.455 -4.174 1.00 96.62 87 SER A N 1
ATOM 677 C CA . SER A 1 87 ? 18.116 -8.209 -3.870 1.00 96.62 87 SER A CA 1
ATOM 678 C C . SER A 1 87 ? 18.280 -9.012 -2.588 1.00 96.62 87 SER A C 1
ATOM 680 O O . SER A 1 87 ? 19.388 -9.424 -2.237 1.00 96.62 87 SER A O 1
ATOM 682 N N . THR A 1 88 ? 17.171 -9.242 -1.900 1.00 97.06 88 THR A N 1
ATOM 683 C CA . THR A 1 88 ? 17.058 -10.171 -0.775 1.00 97.06 88 THR A CA 1
ATOM 684 C C . THR A 1 88 ? 15.734 -10.919 -0.872 1.00 97.06 88 THR A C 1
ATOM 686 O O . THR A 1 88 ? 14.801 -10.441 -1.511 1.00 97.06 88 THR A O 1
ATOM 689 N N . ALA A 1 89 ? 15.649 -12.092 -0.255 1.00 97.06 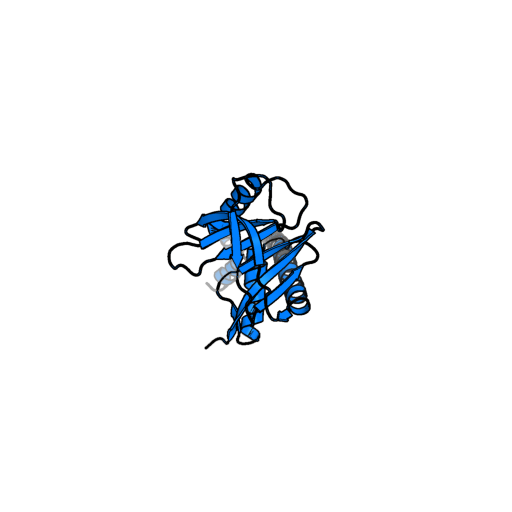89 ALA A N 1
ATOM 690 C CA . ALA A 1 89 ? 14.393 -12.818 -0.110 1.00 97.06 89 ALA A CA 1
ATOM 691 C C . ALA A 1 89 ? 13.846 -12.625 1.308 1.00 97.06 89 ALA A C 1
ATOM 693 O O . ALA A 1 89 ? 14.627 -12.539 2.259 1.00 97.06 89 ALA A O 1
ATOM 694 N N . VAL A 1 90 ? 12.524 -12.565 1.423 1.00 96.81 90 VAL A N 1
ATOM 695 C CA . VAL A 1 90 ? 11.778 -12.588 2.686 1.00 96.81 90 VAL A CA 1
ATOM 696 C C . VAL A 1 90 ? 10.698 -13.662 2.627 1.00 96.81 90 VAL A C 1
ATOM 698 O O . VAL A 1 90 ? 10.298 -14.064 1.534 1.00 96.81 90 VAL A O 1
ATOM 701 N N . LEU A 1 91 ? 10.248 -14.146 3.782 1.00 94.69 91 LEU A N 1
ATOM 702 C CA . LEU A 1 91 ? 9.266 -15.233 3.855 1.00 94.69 91 LEU A CA 1
ATOM 703 C C . LEU A 1 91 ? 7.825 -14.727 3.810 1.00 94.69 91 LEU A C 1
ATOM 705 O O . LEU A 1 91 ? 6.943 -15.439 3.337 1.00 94.69 91 LEU A O 1
ATOM 709 N N . ASP A 1 92 ? 7.587 -13.505 4.284 1.00 90.88 92 ASP A N 1
ATOM 710 C CA . ASP A 1 92 ? 6.259 -12.903 4.303 1.00 90.88 92 ASP A CA 1
ATOM 711 C C . ASP A 1 92 ? 6.293 -11.372 4.156 1.00 90.88 92 ASP A C 1
ATOM 713 O O . ASP A 1 92 ? 7.338 -10.721 4.240 1.00 90.88 92 ASP A O 1
ATOM 717 N N . GLU A 1 93 ? 5.118 -10.789 3.908 1.00 89.19 93 GLU A N 1
ATOM 718 C CA . GLU A 1 93 ? 4.946 -9.359 3.633 1.00 89.19 93 GLU A CA 1
ATOM 719 C C . GLU A 1 93 ? 5.351 -8.452 4.805 1.00 89.19 93 GLU A C 1
ATOM 721 O O . GLU A 1 93 ? 5.734 -7.299 4.593 1.00 89.19 93 GLU A O 1
ATOM 726 N N . THR A 1 94 ? 5.314 -8.951 6.045 1.00 90.31 94 THR A N 1
ATOM 727 C CA . THR A 1 94 ? 5.655 -8.154 7.233 1.00 90.31 94 THR A CA 1
ATOM 728 C C . THR A 1 94 ? 7.155 -7.867 7.325 1.00 90.31 94 THR A C 1
ATOM 730 O O . THR A 1 94 ? 7.563 -6.856 7.901 1.00 90.31 94 THR A O 1
ATOM 733 N N . GLU A 1 95 ? 7.984 -8.698 6.689 1.00 93.69 95 GLU A N 1
ATOM 734 C CA . GLU A 1 95 ? 9.440 -8.546 6.639 1.00 93.69 95 GLU A CA 1
ATOM 735 C C . GLU A 1 95 ? 9.905 -7.556 5.554 1.00 93.69 95 GLU A C 1
ATOM 737 O O . GLU A 1 95 ? 11.040 -7.067 5.608 1.00 93.69 95 GLU A O 1
ATOM 742 N N . ILE A 1 96 ? 9.038 -7.214 4.587 1.00 93.94 96 ILE A N 1
ATOM 743 C CA . ILE A 1 96 ? 9.387 -6.365 3.434 1.00 93.94 96 ILE A CA 1
ATOM 744 C C . ILE A 1 96 ? 9.949 -5.018 3.891 1.00 93.94 96 ILE A C 1
ATOM 746 O O . ILE A 1 96 ? 10.971 -4.575 3.369 1.00 93.94 96 ILE A O 1
ATOM 750 N N . GLY A 1 97 ? 9.329 -4.370 4.882 1.00 92.50 97 GLY A N 1
ATOM 751 C CA . GLY A 1 97 ? 9.778 -3.060 5.363 1.00 92.50 97 GLY A CA 1
ATOM 752 C C . GLY A 1 97 ? 11.227 -3.078 5.860 1.00 92.50 97 GLY A C 1
ATOM 753 O O . GLY A 1 97 ? 12.030 -2.228 5.474 1.00 92.50 97 GLY A O 1
ATOM 754 N N . HIS A 1 98 ? 11.588 -4.093 6.650 1.00 94.00 98 HIS A N 1
ATOM 755 C CA . HIS A 1 98 ? 12.953 -4.268 7.144 1.00 94.00 98 HIS A CA 1
ATOM 756 C C . HIS A 1 98 ? 13.933 -4.588 6.006 1.00 94.00 98 HIS A C 1
ATOM 758 O O . HIS A 1 98 ? 15.013 -4.000 5.935 1.00 94.00 98 HIS A O 1
ATOM 764 N N . ALA A 1 99 ? 13.549 -5.477 5.085 1.00 96.06 99 ALA A N 1
ATOM 765 C CA . ALA A 1 99 ? 14.354 -5.809 3.912 1.00 96.06 99 ALA A CA 1
ATOM 766 C C . ALA A 1 99 ? 14.653 -4.576 3.049 1.00 96.06 99 ALA A C 1
ATOM 768 O O . ALA A 1 99 ? 15.802 -4.355 2.669 1.00 96.06 99 ALA A O 1
ATOM 769 N N . VAL A 1 100 ? 13.646 -3.737 2.797 1.00 95.56 100 VAL A N 1
ATOM 770 C CA . VAL A 1 100 ? 13.801 -2.472 2.072 1.00 95.56 100 VAL A CA 1
ATOM 771 C C . VAL A 1 100 ? 14.790 -1.555 2.795 1.00 95.56 100 VAL A C 1
ATOM 773 O O . VAL A 1 100 ? 15.740 -1.092 2.167 1.00 95.56 100 VAL A O 1
ATOM 776 N N . SER A 1 101 ? 14.640 -1.333 4.106 1.00 94.31 101 SER A N 1
ATOM 777 C CA . SER A 1 101 ? 15.574 -0.496 4.879 1.00 94.31 101 SER A CA 1
ATOM 778 C C . SER A 1 101 ? 17.023 -0.991 4.809 1.00 94.31 101 SER A C 1
ATOM 780 O O . SER A 1 101 ? 17.948 -0.195 4.636 1.00 94.31 101 SER A O 1
ATOM 782 N N . GLU A 1 102 ? 17.235 -2.304 4.895 1.00 95.25 102 GLU A N 1
ATOM 783 C CA . GLU A 1 102 ? 18.567 -2.904 4.792 1.00 95.25 102 GLU A CA 1
ATOM 784 C C . GLU A 1 102 ? 19.166 -2.778 3.387 1.00 95.25 102 GLU A C 1
ATOM 786 O O . GLU A 1 102 ? 20.364 -2.515 3.245 1.00 95.25 102 GLU A O 1
ATOM 791 N N . LEU A 1 103 ? 18.347 -2.920 2.342 1.00 95.06 103 LEU A N 1
ATOM 792 C CA . LEU A 1 103 ? 18.776 -2.682 0.967 1.00 95.06 103 LEU A CA 1
ATOM 793 C C . LEU A 1 103 ? 19.167 -1.214 0.761 1.00 95.06 103 LEU A C 1
ATOM 795 O O . LEU A 1 103 ? 20.253 -0.961 0.247 1.00 95.06 103 LEU A O 1
ATOM 799 N N . TYR A 1 104 ? 18.363 -0.260 1.239 1.00 92.88 104 TYR A N 1
ATOM 800 C CA . TYR A 1 104 ? 18.682 1.174 1.201 1.00 92.88 104 TYR A CA 1
ATOM 801 C C . TYR A 1 104 ? 20.029 1.494 1.850 1.00 92.88 104 TYR A C 1
ATOM 803 O O . TYR A 1 104 ? 20.836 2.231 1.289 1.00 92.88 104 TYR A O 1
ATOM 811 N N . ARG A 1 105 ? 20.300 0.908 3.020 1.00 92.12 105 ARG A N 1
ATOM 812 C CA . ARG A 1 105 ? 21.559 1.108 3.750 1.00 92.12 105 ARG A CA 1
ATOM 813 C C . ARG A 1 105 ? 22.776 0.577 2.988 1.00 92.12 105 ARG A C 1
ATOM 815 O O . ARG A 1 105 ? 23.883 1.079 3.172 1.00 92.12 105 ARG A O 1
ATOM 822 N N . ARG A 1 106 ? 22.590 -0.475 2.189 1.00 91.50 106 ARG A N 1
ATOM 823 C CA . ARG A 1 106 ? 23.654 -1.148 1.430 1.00 91.50 106 ARG A CA 1
ATOM 824 C C . ARG A 1 106 ? 23.824 -0.605 0.019 1.00 91.50 106 ARG A C 1
ATOM 826 O O . ARG A 1 106 ? 24.884 -0.817 -0.568 1.00 91.50 106 ARG A O 1
ATOM 833 N N . LEU A 1 107 ? 22.799 0.039 -0.531 1.00 89.81 107 LEU A N 1
ATOM 834 C CA . LEU A 1 107 ? 22.893 0.677 -1.830 1.00 89.81 107 LEU A CA 1
ATOM 835 C C . LEU A 1 107 ? 23.944 1.796 -1.793 1.00 89.81 107 LEU A C 1
ATOM 837 O O . LEU A 1 107 ? 24.064 2.506 -0.787 1.00 89.81 107 LEU A O 1
ATOM 841 N N . PRO A 1 108 ? 24.718 1.964 -2.879 1.00 84.94 108 PRO A N 1
ATOM 842 C CA . PRO A 1 108 ? 25.575 3.128 -3.042 1.00 84.94 108 PRO A CA 1
ATOM 843 C C . PRO A 1 108 ? 24.759 4.407 -2.835 1.00 84.94 108 PRO A C 1
ATOM 845 O O . PRO A 1 108 ? 23.668 4.540 -3.385 1.00 84.94 108 PRO A O 1
ATOM 848 N N . GLN A 1 109 ? 25.276 5.329 -2.022 1.00 79.56 109 GLN A N 1
ATOM 849 C CA . GLN A 1 109 ? 24.603 6.603 -1.772 1.00 79.56 109 GLN A CA 1
ATOM 850 C C . GLN A 1 109 ? 24.480 7.374 -3.089 1.00 79.56 109 GLN A C 1
ATOM 852 O O . GLN A 1 109 ? 25.478 7.580 -3.782 1.00 79.56 109 GLN A O 1
ATOM 857 N N . SER A 1 110 ? 23.257 7.764 -3.427 1.00 78.94 110 SER A N 1
ATOM 858 C CA . SER A 1 110 ? 22.917 8.463 -4.659 1.00 78.94 110 SER A CA 1
ATOM 859 C C . SER A 1 110 ? 21.666 9.304 -4.417 1.00 78.94 110 SER A C 1
ATOM 861 O O . SER A 1 110 ? 20.749 8.841 -3.741 1.00 78.94 110 SER A O 1
ATOM 863 N N . ASP A 1 111 ? 21.626 10.508 -4.988 1.00 82.12 111 ASP A N 1
ATOM 864 C CA . ASP A 1 111 ? 20.427 11.363 -5.014 1.00 82.12 111 ASP A CA 1
ATOM 865 C C . ASP A 1 111 ? 19.514 11.020 -6.212 1.00 82.12 111 ASP A C 1
ATOM 867 O O . ASP A 1 111 ? 18.615 11.779 -6.570 1.00 82.12 111 ASP A O 1
ATOM 871 N N . GLU A 1 112 ? 19.777 9.900 -6.889 1.00 87.25 112 GLU A N 1
ATOM 872 C CA . GLU A 1 112 ? 19.007 9.431 -8.038 1.00 87.25 112 GLU A CA 1
ATOM 873 C C . GLU A 1 112 ? 17.675 8.782 -7.642 1.00 87.25 112 GLU A C 1
ATOM 875 O O . GLU A 1 112 ? 17.408 8.444 -6.489 1.00 87.25 112 GLU A O 1
ATOM 880 N N . GLU A 1 113 ? 16.844 8.564 -8.659 1.00 91.75 113 GLU A N 1
ATOM 881 C CA . GLU A 1 113 ? 15.650 7.738 -8.553 1.00 91.75 113 GLU A CA 1
ATOM 882 C C . GLU A 1 113 ? 15.988 6.314 -8.094 1.00 91.75 113 GLU A C 1
ATOM 884 O O . GLU A 1 113 ? 16.893 5.662 -8.626 1.00 91.75 113 GLU A O 1
ATOM 889 N N . ILE A 1 114 ? 15.208 5.822 -7.130 1.00 94.75 114 ILE A N 1
ATOM 890 C CA . ILE A 1 114 ? 15.341 4.473 -6.589 1.00 94.75 114 ILE A CA 1
ATOM 891 C C . ILE A 1 114 ? 14.147 3.635 -7.019 1.00 94.75 114 ILE A C 1
ATOM 893 O O . ILE A 1 114 ? 12.991 3.971 -6.760 1.00 94.75 114 ILE A O 1
ATOM 897 N N . VAL A 1 115 ? 14.455 2.508 -7.648 1.00 96.50 115 VAL A N 1
ATOM 898 C CA . VAL A 1 115 ? 13.498 1.497 -8.080 1.00 96.50 115 VAL A CA 1
ATOM 899 C C . VAL A 1 115 ? 13.481 0.375 -7.056 1.00 96.50 115 VAL A C 1
ATOM 901 O O . VAL A 1 115 ? 14.521 -0.188 -6.716 1.00 96.50 115 VAL A O 1
ATOM 904 N N . LEU A 1 116 ? 12.285 0.034 -6.600 1.00 97.50 116 LEU A N 1
ATOM 905 C CA . LEU A 1 116 ? 11.981 -1.088 -5.730 1.00 97.50 116 LEU A CA 1
ATOM 906 C C . LEU A 1 116 ? 11.123 -2.091 -6.498 1.00 97.50 116 LEU A C 1
ATOM 908 O O . LEU A 1 116 ? 10.162 -1.706 -7.168 1.00 97.50 116 LEU A O 1
ATOM 912 N N . LEU A 1 117 ? 11.461 -3.373 -6.387 1.00 97.94 117 LEU A N 1
ATOM 913 C CA . LEU A 1 117 ? 10.646 -4.465 -6.908 1.00 97.94 117 LEU A CA 1
ATOM 914 C C . LEU A 1 117 ? 10.238 -5.406 -5.785 1.00 97.94 117 LEU A C 1
ATOM 916 O O . LEU A 1 117 ? 11.047 -5.708 -4.905 1.00 97.94 117 LEU A O 1
ATOM 920 N N . TYR A 1 118 ? 9.020 -5.924 -5.891 1.00 97.31 118 TYR A N 1
ATOM 921 C CA . TYR A 1 118 ? 8.490 -6.965 -5.023 1.00 97.31 118 TYR A CA 1
ATOM 922 C C . TYR A 1 118 ? 7.962 -8.095 -5.903 1.00 97.31 118 TYR A C 1
ATOM 924 O O . TYR A 1 118 ? 6.958 -7.941 -6.601 1.00 97.31 118 TYR A O 1
ATOM 932 N N . ASP A 1 119 ? 8.676 -9.216 -5.910 1.00 96.44 119 ASP A N 1
ATOM 933 C CA . ASP A 1 119 ? 8.330 -10.404 -6.685 1.00 96.44 119 ASP A CA 1
ATOM 934 C C . ASP A 1 119 ? 7.911 -11.538 -5.747 1.00 96.44 119 ASP A C 1
ATOM 936 O O . ASP A 1 119 ? 8.749 -12.249 -5.189 1.00 96.44 119 ASP A O 1
ATOM 940 N N . GLY A 1 120 ? 6.597 -11.673 -5.571 1.00 92.69 120 GLY A N 1
ATOM 941 C CA . GLY A 1 120 ? 5.953 -12.766 -4.840 1.00 92.69 120 GLY A CA 1
ATOM 942 C C . GLY A 1 120 ? 5.450 -13.888 -5.751 1.00 92.69 120 GLY A C 1
ATOM 943 O O . GLY A 1 120 ? 4.557 -14.629 -5.362 1.00 92.69 120 GLY A O 1
ATOM 944 N N . THR A 1 121 ? 5.956 -14.009 -6.986 1.00 90.69 121 THR A N 1
ATOM 945 C CA . THR A 1 121 ? 5.509 -15.068 -7.917 1.00 90.69 121 THR A CA 1
ATOM 946 C C . THR A 1 121 ? 5.981 -16.467 -7.525 1.00 90.69 121 THR A C 1
ATOM 948 O O . THR A 1 121 ? 5.537 -17.457 -8.109 1.00 90.69 121 THR A O 1
ATOM 951 N N . ARG A 1 122 ? 6.878 -16.557 -6.541 1.00 87.75 122 ARG A N 1
ATOM 952 C CA . ARG A 1 122 ? 7.284 -17.805 -5.907 1.00 87.75 122 ARG A CA 1
ATOM 953 C C . ARG A 1 122 ? 6.462 -18.054 -4.648 1.00 87.75 122 ARG A C 1
ATOM 955 O O . ARG A 1 122 ? 6.390 -17.193 -3.782 1.00 87.75 122 ARG A O 1
ATOM 962 N N . ASP A 1 123 ? 5.946 -19.272 -4.517 1.00 79.38 123 ASP A N 1
ATOM 963 C CA . ASP A 1 123 ? 5.041 -19.654 -3.423 1.00 79.38 123 ASP A CA 1
ATOM 964 C C . ASP A 1 123 ? 5.672 -19.593 -2.017 1.00 79.38 123 ASP A C 1
ATOM 966 O O . ASP A 1 123 ? 4.951 -19.575 -1.023 1.00 79.38 123 ASP A O 1
ATOM 970 N N . ASP A 1 124 ? 7.005 -19.615 -1.913 1.00 90.56 124 ASP A N 1
ATOM 971 C CA . ASP A 1 124 ? 7.736 -19.772 -0.651 1.00 90.56 124 ASP A CA 1
ATOM 972 C C . ASP A 1 124 ? 8.463 -18.513 -0.162 1.00 90.56 124 ASP A C 1
ATOM 974 O O . ASP A 1 124 ? 8.975 -18.503 0.958 1.00 90.56 124 ASP A O 1
ATOM 978 N N . GLN A 1 125 ? 8.555 -17.474 -0.994 1.00 95.06 125 GLN A N 1
ATOM 979 C CA . GLN A 1 125 ? 9.310 -16.267 -0.672 1.00 95.06 125 GLN A CA 1
ATOM 980 C C . GLN A 1 125 ? 8.928 -15.089 -1.566 1.00 95.06 125 GLN A C 1
ATOM 982 O O . GLN A 1 125 ? 8.585 -15.252 -2.737 1.00 95.06 125 GLN A O 1
ATOM 987 N N . ILE A 1 126 ? 9.139 -13.885 -1.047 1.00 96.56 126 ILE A N 1
ATOM 988 C CA . ILE A 1 126 ? 9.055 -12.638 -1.800 1.00 96.56 126 ILE A CA 1
ATOM 989 C C . ILE A 1 126 ? 10.477 -12.138 -2.041 1.00 96.56 126 ILE A C 1
ATOM 991 O O . ILE A 1 126 ? 11.253 -11.941 -1.104 1.00 96.56 126 ILE A O 1
ATOM 995 N N . THR A 1 127 ? 10.845 -11.933 -3.303 1.00 97.56 127 THR A N 1
ATOM 996 C CA . THR A 1 127 ? 12.122 -11.300 -3.650 1.00 97.56 127 THR A CA 1
ATOM 997 C C . THR A 1 127 ? 11.942 -9.791 -3.652 1.00 97.56 127 THR A C 1
ATOM 999 O O . THR A 1 127 ? 11.152 -9.252 -4.425 1.00 97.56 127 THR A O 1
ATOM 1002 N N . VAL A 1 128 ? 12.683 -9.112 -2.782 1.00 98.19 128 VAL A N 1
ATOM 1003 C CA . VAL A 1 128 ? 12.718 -7.655 -2.681 1.00 98.19 128 VAL A CA 1
ATOM 1004 C C . VAL A 1 128 ? 14.000 -7.163 -3.330 1.00 98.19 128 VAL A C 1
ATOM 1006 O O . VAL A 1 128 ? 15.095 -7.553 -2.916 1.00 98.19 128 VAL A O 1
ATOM 1009 N N . SER A 1 129 ? 13.876 -6.293 -4.326 1.00 97.81 129 SER A N 1
ATOM 1010 C CA . SER A 1 129 ? 15.013 -5.661 -4.999 1.00 97.81 129 SER A CA 1
ATOM 1011 C C . SER A 1 129 ? 14.973 -4.154 -4.821 1.00 97.81 129 SER A C 1
ATOM 1013 O O . SER A 1 129 ? 13.899 -3.565 -4.845 1.00 97.81 129 SER A O 1
ATOM 1015 N N . ALA A 1 130 ? 16.138 -3.525 -4.697 1.00 97.00 130 ALA A N 1
ATOM 1016 C CA . ALA A 1 130 ? 16.278 -2.073 -4.695 1.00 97.00 130 ALA A CA 1
ATOM 1017 C C . ALA A 1 130 ? 17.485 -1.670 -5.546 1.00 97.00 130 ALA A C 1
ATOM 1019 O O . ALA A 1 130 ? 18.518 -2.343 -5.490 1.00 97.00 130 ALA A O 1
ATOM 1020 N N . GLY A 1 131 ? 17.390 -0.582 -6.305 1.00 95.38 131 GLY A N 1
ATOM 1021 C CA . GLY A 1 131 ? 18.513 -0.090 -7.100 1.00 95.38 131 GLY A CA 1
ATOM 1022 C C . GLY A 1 131 ? 18.250 1.225 -7.818 1.00 95.38 131 GLY A C 1
ATOM 1023 O O . GLY A 1 131 ? 17.190 1.822 -7.660 1.00 95.38 131 GLY A O 1
ATOM 1024 N N . THR A 1 132 ? 19.225 1.662 -8.609 1.00 93.81 132 THR A N 1
ATOM 1025 C CA . THR A 1 132 ? 19.186 2.909 -9.386 1.00 93.81 132 THR A CA 1
ATOM 1026 C C . THR A 1 132 ? 19.385 2.620 -10.874 1.00 93.81 132 THR A C 1
ATOM 1028 O O . THR A 1 132 ? 19.930 1.580 -11.261 1.00 93.81 132 THR A O 1
ATOM 1031 N N . MET A 1 133 ? 18.927 3.527 -11.740 1.00 89.31 133 MET A N 1
ATOM 1032 C CA . MET A 1 133 ? 19.046 3.361 -13.198 1.00 89.31 133 MET A CA 1
ATOM 1033 C C . MET A 1 133 ? 20.503 3.421 -13.678 1.00 89.31 133 MET A C 1
ATOM 1035 O O . MET A 1 133 ? 20.866 2.769 -14.661 1.00 89.31 133 MET A O 1
ATOM 1039 N N . THR A 1 134 ? 21.347 4.179 -12.979 1.00 85.12 134 THR A N 1
ATOM 1040 C CA . THR A 1 134 ? 22.762 4.337 -13.313 1.00 85.12 134 THR A CA 1
ATOM 1041 C C . THR A 1 134 ? 23.588 3.198 -12.723 1.00 85.12 134 THR A C 1
ATOM 1043 O O . THR A 1 134 ? 23.428 2.814 -11.565 1.00 85.12 134 THR A O 1
ATOM 1046 N N . GLN A 1 135 ? 24.518 2.660 -13.512 1.00 81.56 135 GLN A N 1
ATOM 1047 C CA . GLN A 1 135 ? 25.479 1.687 -13.006 1.00 81.56 135 GLN A CA 1
ATOM 1048 C C . GLN A 1 135 ? 26.421 2.352 -11.996 1.00 81.56 135 GLN A C 1
ATOM 1050 O O . GLN A 1 135 ? 27.150 3.280 -12.341 1.00 81.56 135 GLN A O 1
ATOM 1055 N N . SER A 1 136 ? 26.443 1.845 -10.763 1.00 75.12 136 SER A N 1
ATOM 1056 C CA . SER A 1 136 ? 27.485 2.197 -9.798 1.00 75.12 136 SER A CA 1
ATOM 1057 C C . SER A 1 136 ? 28.818 1.553 -10.193 1.00 75.12 136 SER A C 1
ATOM 1059 O O . SER A 1 136 ? 28.842 0.426 -10.683 1.00 75.12 136 SER A O 1
ATOM 1061 N N . GLU A 1 137 ? 29.938 2.222 -9.907 1.00 72.38 137 GLU A N 1
ATOM 1062 C CA . GLU A 1 137 ? 31.284 1.629 -10.010 1.00 72.38 137 GLU A CA 1
ATOM 1063 C C . GLU A 1 137 ? 31.504 0.475 -9.009 1.00 72.38 137 GLU A C 1
ATOM 1065 O O . GLU A 1 137 ? 32.508 -0.232 -9.072 1.00 72.38 137 GLU A O 1
ATOM 1070 N N . SER A 1 138 ? 30.574 0.271 -8.071 1.00 74.00 138 SER A N 1
ATOM 1071 C CA . SER A 1 138 ? 30.619 -0.823 -7.110 1.00 74.00 138 SER A CA 1
ATOM 1072 C C . SER A 1 138 ? 30.288 -2.172 -7.754 1.00 74.00 138 SER A C 1
ATOM 1074 O O . SER A 1 138 ? 29.200 -2.367 -8.287 1.00 74.00 138 SER A O 1
ATOM 1076 N N . GLU A 1 139 ? 31.168 -3.161 -7.582 1.00 75.19 139 GLU A N 1
ATOM 1077 C CA . GLU A 1 139 ? 30.893 -4.564 -7.942 1.00 75.19 139 GLU A CA 1
ATOM 1078 C C . GLU A 1 139 ? 29.830 -5.227 -7.044 1.00 75.19 139 GLU A C 1
ATOM 1080 O O . GLU A 1 139 ? 29.417 -6.358 -7.296 1.00 75.19 139 GLU A O 1
ATOM 1085 N N . ALA A 1 140 ? 29.380 -4.551 -5.979 1.00 82.00 140 ALA A N 1
ATOM 1086 C CA . ALA A 1 140 ? 28.398 -5.100 -5.050 1.00 82.00 140 ALA A CA 1
ATOM 1087 C C . ALA A 1 140 ? 26.975 -5.152 -5.630 1.00 82.00 140 ALA A C 1
ATOM 1089 O O . ALA A 1 140 ? 26.152 -5.912 -5.120 1.00 82.00 140 ALA A O 1
ATOM 1090 N N . VAL A 1 141 ? 26.674 -4.351 -6.658 1.00 88.62 141 VAL A N 1
ATOM 1091 C CA . VAL A 1 141 ? 25.354 -4.304 -7.301 1.00 88.62 141 VAL A CA 1
ATOM 1092 C C . VAL A 1 141 ? 25.329 -5.142 -8.575 1.00 88.62 141 VAL A C 1
ATOM 1094 O O . VAL A 1 141 ? 26.299 -5.224 -9.323 1.00 88.62 141 VAL A O 1
ATOM 1097 N N . SER A 1 142 ? 24.184 -5.759 -8.840 1.00 92.38 142 SER A N 1
ATOM 1098 C CA . SER A 1 142 ? 23.953 -6.595 -10.018 1.00 92.38 142 SER A CA 1
ATOM 1099 C C . SER A 1 142 ? 22.900 -5.971 -10.925 1.00 92.38 142 SER A C 1
ATOM 1101 O O . SER A 1 142 ? 22.036 -5.224 -10.464 1.00 92.38 142 SER A O 1
ATOM 1103 N N . ARG A 1 143 ? 22.966 -6.273 -12.223 1.00 94.88 143 ARG A N 1
ATOM 1104 C CA . ARG A 1 143 ? 21.961 -5.825 -13.187 1.00 94.88 143 ARG A CA 1
ATOM 1105 C C . ARG A 1 143 ? 20.662 -6.605 -12.988 1.00 94.88 143 ARG A C 1
ATOM 1107 O O . ARG A 1 143 ? 20.673 -7.833 -13.052 1.00 94.88 143 ARG A O 1
ATOM 1114 N N . ILE A 1 144 ? 19.554 -5.892 -12.822 1.00 95.94 144 ILE A N 1
ATOM 1115 C CA . ILE A 1 144 ? 18.206 -6.439 -12.662 1.00 95.94 144 ILE A CA 1
ATOM 1116 C C . ILE A 1 144 ? 17.362 -5.974 -13.846 1.00 95.94 144 ILE A C 1
ATOM 1118 O O . ILE A 1 144 ? 17.338 -4.789 -14.182 1.00 95.94 144 ILE A O 1
ATOM 1122 N N . VAL A 1 145 ? 16.691 -6.922 -14.503 1.00 95.31 145 VAL A N 1
ATOM 1123 C CA . VAL A 1 145 ? 15.877 -6.666 -15.694 1.00 95.31 145 VAL A CA 1
ATOM 1124 C C . VAL A 1 145 ? 14.475 -7.210 -15.476 1.00 95.31 145 VAL A C 1
ATOM 1126 O O . VAL A 1 145 ? 14.310 -8.387 -15.162 1.00 95.31 145 VAL A O 1
ATOM 1129 N N . VAL A 1 146 ? 13.472 -6.362 -15.692 1.00 95.19 146 VAL A N 1
ATOM 1130 C CA . VAL A 1 146 ? 12.055 -6.736 -15.690 1.00 95.19 146 VAL A CA 1
ATOM 1131 C C . VAL A 1 146 ? 11.498 -6.462 -17.084 1.00 95.19 146 VAL A C 1
ATOM 1133 O O . VAL A 1 146 ? 11.684 -5.353 -17.594 1.00 95.19 146 VAL A O 1
ATOM 1136 N N . PRO A 1 147 ? 10.837 -7.435 -17.731 1.00 95.06 147 PRO A N 1
ATOM 1137 C CA . PRO A 1 147 ? 10.288 -7.229 -19.062 1.00 95.06 147 PRO A CA 1
ATOM 1138 C C . PRO A 1 147 ? 9.159 -6.190 -19.065 1.00 95.06 147 PRO A C 1
ATOM 1140 O O . PRO A 1 147 ? 8.558 -5.863 -18.035 1.00 95.06 147 PRO A O 1
ATOM 1143 N N . GLU A 1 148 ? 8.877 -5.674 -20.259 1.00 96.00 148 GLU A N 1
ATOM 1144 C CA . GLU A 1 148 ? 7.662 -4.904 -20.513 1.00 96.00 148 GLU A CA 1
ATOM 1145 C C . GLU A 1 148 ? 6.427 -5.779 -20.267 1.00 96.00 148 GLU A C 1
ATOM 1147 O O . GLU A 1 148 ? 6.443 -6.985 -20.530 1.00 96.00 148 GLU A O 1
ATOM 1152 N N . VAL A 1 149 ? 5.358 -5.163 -19.766 1.00 96.62 149 VAL A N 1
ATOM 1153 C CA . VAL A 1 149 ? 4.062 -5.811 -19.568 1.00 96.62 149 VAL A CA 1
ATOM 1154 C C . VAL A 1 149 ? 2.994 -5.014 -20.320 1.00 96.62 149 VAL A C 1
ATOM 1156 O O . VAL A 1 149 ? 2.880 -3.816 -20.067 1.00 96.62 149 VAL A O 1
ATOM 1159 N N . PRO A 1 150 ? 2.192 -5.639 -21.204 1.00 94.50 150 PRO A N 1
ATOM 1160 C CA . PRO A 1 150 ? 1.204 -4.923 -22.019 1.00 94.50 150 PRO A CA 1
ATOM 1161 C C . PRO A 1 150 ? 0.114 -4.211 -21.212 1.00 94.50 150 PRO A C 1
ATOM 1163 O O . PRO A 1 150 ? -0.366 -3.158 -21.624 1.00 94.50 150 PRO A O 1
ATOM 1166 N N . GLU A 1 151 ? -0.264 -4.778 -20.065 1.00 96.50 151 GLU A N 1
ATOM 1167 C CA . GLU A 1 151 ? -1.327 -4.268 -19.204 1.00 96.50 151 GLU A CA 1
ATOM 1168 C C . GLU A 1 151 ? -0.829 -4.148 -17.765 1.00 96.50 151 GLU A C 1
ATOM 1170 O O . GLU A 1 151 ? -0.479 -5.134 -17.111 1.00 96.50 151 GLU A O 1
ATOM 1175 N N . GLY A 1 152 ? -0.802 -2.922 -17.255 1.00 97.50 152 GLY A N 1
ATOM 1176 C CA . GLY A 1 152 ? -0.534 -2.659 -15.854 1.00 97.50 152 GLY A CA 1
ATOM 1177 C C . GLY A 1 152 ? -1.268 -1.436 -15.348 1.00 97.50 152 GLY A C 1
ATOM 1178 O O . GLY A 1 152 ? -1.765 -0.604 -16.105 1.00 97.50 152 GLY A O 1
ATOM 1179 N N . VAL A 1 153 ? -1.317 -1.343 -14.029 1.00 97.81 153 VAL A N 1
ATOM 1180 C CA . VAL A 1 153 ? -1.755 -0.158 -13.312 1.00 97.81 153 VAL A CA 1
ATOM 1181 C C . VAL A 1 153 ? -0.542 0.694 -12.973 1.00 97.81 153 VAL A C 1
ATOM 1183 O O . VAL A 1 153 ? 0.517 0.167 -12.638 1.00 97.81 153 VAL A O 1
ATOM 1186 N N . THR A 1 154 ? -0.686 2.009 -13.072 1.00 97.62 154 THR A N 1
ATOM 1187 C CA . THR A 1 154 ? 0.271 2.998 -12.571 1.00 97.62 154 THR A CA 1
ATOM 1188 C C . THR A 1 154 ? -0.485 4.035 -11.756 1.00 97.62 154 THR A C 1
ATOM 1190 O O . THR A 1 154 ? -1.494 4.559 -12.223 1.00 97.62 154 THR A O 1
ATOM 1193 N N . VAL A 1 155 ? 0.007 4.340 -10.558 1.00 96.38 155 VAL A N 1
ATOM 1194 C CA . VAL A 1 155 ? -0.486 5.436 -9.718 1.00 96.38 155 VAL A CA 1
ATOM 1195 C C . VAL A 1 155 ? 0.701 6.261 -9.253 1.00 96.38 155 VAL A C 1
ATOM 1197 O O . VAL A 1 155 ? 1.629 5.721 -8.651 1.00 96.38 155 VAL A O 1
ATOM 1200 N N . THR A 1 156 ? 0.671 7.562 -9.522 1.00 94.00 156 THR A N 1
ATOM 1201 C CA . THR A 1 156 ? 1.697 8.503 -9.062 1.00 94.00 156 THR A CA 1
ATOM 1202 C C . THR A 1 156 ? 1.140 9.368 -7.939 1.00 94.00 156 THR A C 1
ATOM 1204 O O . THR A 1 156 ? 0.041 9.911 -8.048 1.00 94.00 156 THR A O 1
ATOM 1207 N N . PHE A 1 157 ? 1.914 9.485 -6.866 1.00 91.38 157 PHE A N 1
ATOM 1208 C CA . PHE A 1 157 ? 1.649 10.342 -5.722 1.00 91.38 157 PHE A CA 1
ATOM 1209 C C . PHE A 1 157 ? 2.652 11.490 -5.717 1.00 91.38 157 PHE A C 1
ATOM 1211 O O . PHE A 1 157 ? 3.866 11.261 -5.795 1.00 91.38 157 PHE A O 1
ATOM 1218 N N . ASP A 1 158 ? 2.151 12.719 -5.587 1.00 88.94 158 ASP A N 1
ATOM 1219 C CA . ASP A 1 158 ? 3.005 13.909 -5.534 1.00 88.94 158 ASP A CA 1
ATOM 1220 C C . ASP A 1 158 ? 3.878 13.925 -4.272 1.00 88.94 158 ASP A C 1
ATOM 1222 O O . ASP A 1 158 ? 5.003 14.422 -4.297 1.00 88.94 158 ASP A O 1
ATOM 1226 N N . VAL A 1 159 ? 3.369 13.344 -3.185 1.00 86.50 159 VAL A N 1
ATOM 1227 C CA . VAL A 1 159 ? 4.049 13.160 -1.900 1.00 86.50 159 VAL A CA 1
ATOM 1228 C C . VAL A 1 159 ? 3.942 11.681 -1.518 1.00 86.50 159 VAL A C 1
ATOM 1230 O O . VAL A 1 159 ? 2.893 11.085 -1.763 1.00 86.50 159 VAL A O 1
ATOM 1233 N N . PRO A 1 160 ? 4.970 11.062 -0.902 1.00 86.81 160 PRO A N 1
ATOM 1234 C CA . PRO A 1 160 ? 4.896 9.660 -0.513 1.00 86.81 160 PRO A CA 1
ATOM 1235 C C . PRO A 1 160 ? 3.675 9.399 0.382 1.00 86.81 160 PRO A C 1
ATOM 1237 O O . PRO A 1 160 ? 3.463 10.144 1.348 1.00 86.81 160 PRO A O 1
ATOM 1240 N N . PRO A 1 161 ? 2.877 8.351 0.113 1.00 86.56 161 PRO A N 1
ATOM 1241 C CA . PRO A 1 161 ? 1.785 8.000 1.005 1.00 86.56 161 PRO A CA 1
ATOM 1242 C C . PRO A 1 161 ? 2.351 7.569 2.365 1.00 86.56 161 PRO A C 1
ATOM 1244 O O . PRO A 1 161 ? 3.396 6.927 2.441 1.00 86.56 161 PRO A O 1
ATOM 1247 N N . GLU A 1 162 ? 1.631 7.875 3.449 1.00 84.75 162 GLU A N 1
ATOM 1248 C CA . GLU A 1 162 ? 2.037 7.489 4.816 1.00 84.75 162 GLU A CA 1
ATOM 1249 C C . GLU A 1 162 ? 2.274 5.975 4.971 1.00 84.75 162 GLU A C 1
ATOM 1251 O O . GLU A 1 162 ? 3.093 5.556 5.784 1.00 84.75 162 GLU A O 1
ATOM 1256 N N . SER A 1 163 ? 1.549 5.163 4.195 1.00 85.94 163 SER A N 1
ATOM 1257 C CA . SER A 1 163 ? 1.682 3.710 4.143 1.00 85.94 163 SER A CA 1
ATOM 1258 C C . SER A 1 163 ? 1.573 3.244 2.694 1.00 85.94 163 SER A C 1
ATOM 1260 O O . SER A 1 163 ? 0.532 3.403 2.054 1.00 85.94 163 SER A O 1
ATOM 1262 N N . ILE A 1 164 ? 2.655 2.656 2.178 1.00 90.06 164 ILE A N 1
ATOM 1263 C CA . ILE A 1 164 ? 2.683 2.038 0.844 1.00 90.06 164 ILE A CA 1
ATOM 1264 C C . ILE A 1 164 ? 1.755 0.815 0.801 1.00 90.06 164 ILE A C 1
ATOM 1266 O O . ILE A 1 164 ? 1.082 0.594 -0.201 1.00 90.06 164 ILE A O 1
ATOM 1270 N N . ALA A 1 165 ? 1.666 0.053 1.896 1.00 88.31 165 ALA A N 1
ATOM 1271 C CA . ALA A 1 165 ? 0.772 -1.100 1.994 1.00 88.31 165 ALA A CA 1
ATOM 1272 C C . ALA A 1 165 ? -0.705 -0.684 1.883 1.00 88.31 165 ALA A C 1
ATOM 1274 O O . ALA A 1 165 ? -1.458 -1.277 1.114 1.00 88.31 165 ALA A O 1
ATOM 1275 N N . ASP A 1 166 ? -1.106 0.386 2.578 1.00 86.00 166 ASP A N 1
ATOM 1276 C CA . ASP A 1 166 ? -2.480 0.896 2.492 1.00 86.00 166 ASP A CA 1
ATOM 1277 C C . ASP A 1 166 ? -2.783 1.438 1.089 1.00 86.00 166 ASP A C 1
ATOM 1279 O O . ASP A 1 166 ? -3.884 1.239 0.573 1.00 86.00 166 ASP A O 1
ATOM 1283 N N . ALA A 1 167 ? -1.804 2.089 0.447 1.00 90.62 167 ALA A N 1
ATOM 1284 C CA . ALA A 1 167 ? -1.937 2.538 -0.936 1.00 90.62 167 ALA A CA 1
ATOM 1285 C C . ALA A 1 167 ? -2.198 1.355 -1.883 1.00 90.62 167 ALA A C 1
ATOM 1287 O O . ALA A 1 167 ? -3.106 1.438 -2.707 1.00 90.62 167 ALA A O 1
ATOM 1288 N N . TRP A 1 168 ? -1.485 0.235 -1.721 1.00 93.44 168 TRP A N 1
ATOM 1289 C CA . TRP A 1 168 ? -1.743 -0.980 -2.496 1.00 93.44 168 TRP A CA 1
ATOM 1290 C C . TRP A 1 168 ? -3.138 -1.557 -2.256 1.00 93.44 168 TRP A C 1
ATOM 1292 O O . TRP A 1 168 ? -3.827 -1.852 -3.226 1.00 93.44 168 TRP A O 1
ATOM 1302 N N . ILE A 1 169 ? -3.610 -1.636 -1.008 1.00 90.88 169 ILE A N 1
ATOM 1303 C CA . ILE A 1 169 ? -4.974 -2.111 -0.699 1.00 90.88 169 ILE A CA 1
ATOM 1304 C C . ILE A 1 169 ? -6.035 -1.264 -1.422 1.00 90.88 169 ILE A C 1
ATOM 1306 O O . ILE A 1 169 ? -7.010 -1.794 -1.966 1.00 90.88 169 ILE A O 1
ATOM 1310 N N . LEU A 1 170 ? -5.853 0.058 -1.448 1.00 90.94 170 LEU A N 1
ATOM 1311 C CA . LEU A 1 170 ? -6.762 0.969 -2.143 1.00 90.94 170 LEU A CA 1
ATOM 1312 C C . LEU A 1 170 ? -6.686 0.808 -3.668 1.00 90.94 170 LEU A C 1
ATOM 1314 O O . LEU A 1 170 ? -7.727 0.811 -4.323 1.00 90.94 170 LEU A O 1
ATOM 1318 N N . ILE A 1 171 ? -5.487 0.618 -4.231 1.00 93.94 171 ILE A N 1
ATOM 1319 C CA . ILE A 1 171 ? -5.302 0.319 -5.659 1.00 93.94 171 ILE A CA 1
ATOM 1320 C C . ILE A 1 171 ? -6.010 -0.987 -6.026 1.00 93.94 171 ILE A C 1
ATOM 1322 O O . ILE A 1 171 ? -6.782 -0.997 -6.981 1.00 93.94 171 ILE A O 1
ATOM 1326 N N . GLU A 1 172 ? -5.826 -2.057 -5.249 1.00 93.81 172 GLU A N 1
ATOM 1327 C CA . GLU A 1 172 ? -6.525 -3.329 -5.469 1.00 93.81 172 GLU A CA 1
ATOM 1328 C C . GLU A 1 172 ? -8.039 -3.144 -5.432 1.00 93.81 172 GLU A C 1
ATOM 1330 O O . GLU A 1 172 ? -8.735 -3.564 -6.350 1.00 93.81 172 GLU A O 1
ATOM 1335 N N . THR A 1 173 ? -8.555 -2.426 -4.432 1.00 92.00 173 THR A N 1
ATOM 1336 C CA . THR A 1 173 ? -9.992 -2.128 -4.322 1.00 92.00 173 THR A CA 1
ATOM 1337 C C . THR A 1 173 ? -10.522 -1.409 -5.571 1.00 92.00 173 THR A C 1
ATOM 1339 O O . THR A 1 173 ? -11.641 -1.657 -6.025 1.00 92.00 173 THR A O 1
ATOM 1342 N N . GLU A 1 174 ? -9.729 -0.511 -6.154 1.00 92.62 174 GLU A N 1
ATOM 1343 C CA . GLU A 1 174 ? -10.070 0.188 -7.392 1.00 92.62 174 GLU A CA 1
ATOM 1344 C C . GLU A 1 174 ? -9.979 -0.702 -8.640 1.00 92.62 174 GLU A C 1
ATOM 1346 O O . GLU A 1 174 ? -10.809 -0.577 -9.548 1.00 92.62 174 GLU A O 1
ATOM 1351 N N . LEU A 1 175 ? -9.017 -1.621 -8.697 1.00 94.75 175 LEU A N 1
ATOM 1352 C CA . LEU A 1 175 ? -8.930 -2.623 -9.759 1.00 94.75 175 LEU A CA 1
ATOM 1353 C C . LEU A 1 175 ? -10.118 -3.590 -9.712 1.00 94.75 175 LEU A C 1
ATOM 1355 O O . LEU A 1 175 ? -10.719 -3.867 -10.751 1.00 94.75 175 LEU A O 1
ATOM 1359 N N . GLU A 1 176 ? -10.532 -4.023 -8.520 1.00 94.38 176 GLU A N 1
ATOM 1360 C CA . GLU A 1 176 ? -11.675 -4.921 -8.336 1.00 94.38 176 GLU A CA 1
ATOM 1361 C C . GLU A 1 176 ? -12.975 -4.335 -8.896 1.00 94.38 176 GLU A C 1
ATOM 1363 O O . GLU A 1 176 ? -13.719 -5.029 -9.592 1.00 94.38 176 GLU A O 1
ATOM 1368 N N . LYS A 1 177 ? -13.224 -3.035 -8.677 1.00 92.12 177 LYS A N 1
ATOM 1369 C CA . LYS A 1 177 ? -14.376 -2.310 -9.253 1.00 92.12 177 LYS A CA 1
ATOM 1370 C C . LYS A 1 177 ? -14.384 -2.317 -10.785 1.00 92.12 177 LYS A C 1
ATOM 1372 O O . LYS A 1 177 ? -15.435 -2.120 -11.389 1.00 92.12 177 LYS A O 1
ATOM 1377 N N . ARG A 1 178 ? -13.219 -2.522 -11.405 1.00 93.44 178 ARG A N 1
ATOM 1378 C CA . ARG A 1 178 ? -13.008 -2.596 -12.857 1.00 93.44 178 ARG A CA 1
ATOM 1379 C C . ARG A 1 178 ? -12.888 -4.041 -13.361 1.00 93.44 178 ARG A C 1
ATOM 1381 O O . ARG A 1 178 ? -12.541 -4.232 -14.519 1.00 93.44 178 ARG A O 1
ATOM 1388 N N . HIS A 1 179 ? -13.176 -5.043 -12.523 1.00 95.69 179 HIS A N 1
ATOM 1389 C CA . HIS A 1 179 ? -12.999 -6.472 -12.825 1.00 95.69 179 HIS A CA 1
ATOM 1390 C C . HIS A 1 179 ? -11.552 -6.864 -13.164 1.00 95.69 179 HIS A C 1
ATOM 1392 O O . HIS A 1 179 ? -11.314 -7.821 -13.900 1.00 95.69 179 HIS A O 1
ATOM 1398 N N . LEU A 1 180 ? -10.582 -6.143 -12.602 1.00 96.62 180 LEU A N 1
ATOM 1399 C CA . LEU A 1 180 ? -9.158 -6.418 -12.740 1.00 96.62 180 LEU A CA 1
ATOM 1400 C C . LEU A 1 180 ? -8.584 -6.954 -11.426 1.00 96.62 180 LEU A C 1
ATOM 1402 O O . LEU A 1 180 ? -9.134 -6.746 -10.344 1.00 96.62 180 LEU A O 1
ATOM 1406 N N . THR A 1 181 ? -7.456 -7.643 -11.531 1.00 96.12 181 THR A N 1
ATOM 1407 C CA . THR A 1 181 ? -6.611 -8.042 -10.403 1.00 96.12 181 THR A CA 1
ATOM 1408 C C . THR A 1 181 ? -5.157 -7.830 -10.794 1.00 96.12 181 THR A C 1
ATOM 1410 O O . THR A 1 181 ? -4.779 -8.103 -11.941 1.00 96.12 181 THR A O 1
ATOM 1413 N N . SER A 1 182 ? -4.344 -7.312 -9.876 1.00 95.88 182 SER A N 1
ATOM 1414 C CA . SER A 1 182 ? -2.908 -7.219 -10.112 1.00 95.88 182 SER A CA 1
ATOM 1415 C C . SER A 1 182 ? -2.217 -8.577 -9.930 1.00 95.88 182 SER A C 1
ATOM 1417 O O . SER A 1 182 ? -2.770 -9.514 -9.347 1.00 95.88 182 SER A O 1
ATOM 1419 N N . PHE A 1 183 ? -1.024 -8.731 -10.503 1.00 94.75 183 PHE A N 1
ATOM 1420 C CA . PHE A 1 183 ? -0.223 -9.950 -10.387 1.00 94.75 183 PHE A CA 1
ATOM 1421 C C . PHE A 1 183 ? 1.256 -9.676 -10.678 1.00 94.75 183 PHE A C 1
ATOM 1423 O O . PHE A 1 183 ? 1.627 -8.605 -11.148 1.00 94.75 183 PHE A O 1
ATOM 1430 N N . GLY A 1 184 ? 2.110 -10.682 -10.493 1.00 94.69 184 GLY A N 1
ATOM 1431 C CA . GLY A 1 184 ? 3.492 -10.614 -10.961 1.00 94.69 184 GLY A CA 1
ATOM 1432 C C . GLY A 1 184 ? 4.381 -9.728 -10.089 1.00 94.69 184 GLY A C 1
ATOM 1433 O O . GLY A 1 184 ? 4.301 -9.768 -8.865 1.00 94.69 184 GLY A O 1
ATOM 1434 N N . VAL A 1 185 ? 5.265 -8.966 -10.738 1.00 96.88 185 VAL A N 1
ATOM 1435 C CA . VAL A 1 185 ? 6.260 -8.120 -10.066 1.00 96.88 185 VAL A CA 1
ATOM 1436 C C . VAL A 1 185 ? 5.701 -6.718 -9.848 1.00 96.88 185 VAL A C 1
ATOM 1438 O O . VAL A 1 185 ? 5.498 -5.972 -10.813 1.00 96.88 185 VAL A O 1
ATOM 1441 N N . TYR A 1 186 ? 5.519 -6.347 -8.584 1.00 97.69 186 TYR A N 1
ATOM 1442 C CA . TYR A 1 186 ? 5.118 -5.004 -8.178 1.00 97.69 186 TYR A CA 1
ATOM 1443 C C . TYR A 1 186 ? 6.337 -4.091 -8.192 1.00 97.69 186 TYR A C 1
ATOM 1445 O O . TYR A 1 186 ? 7.457 -4.511 -7.897 1.00 97.69 186 TYR A O 1
ATOM 1453 N N . ARG A 1 187 ? 6.115 -2.830 -8.551 1.00 97.62 187 ARG A N 1
ATOM 1454 C CA . ARG A 1 187 ? 7.157 -1.830 -8.764 1.00 97.62 187 ARG A CA 1
ATOM 1455 C C . ARG A 1 187 ? 6.818 -0.593 -7.948 1.00 97.62 187 ARG A C 1
ATOM 1457 O O . ARG A 1 187 ? 5.689 -0.109 -7.991 1.00 97.62 187 ARG A O 1
ATOM 1464 N N . GLN A 1 188 ? 7.806 -0.067 -7.243 1.00 97.31 188 GLN A N 1
ATOM 1465 C CA . GLN A 1 188 ? 7.751 1.250 -6.627 1.00 97.31 188 GLN A CA 1
ATOM 1466 C C . GLN A 1 188 ? 8.936 2.067 -7.135 1.00 97.31 188 GLN A C 1
ATOM 1468 O O . GLN A 1 188 ? 10.074 1.612 -7.097 1.00 97.31 188 GLN A O 1
ATOM 1473 N N . VAL A 1 189 ? 8.671 3.277 -7.608 1.00 95.94 189 VAL A N 1
ATOM 1474 C CA . VAL A 1 189 ? 9.688 4.200 -8.107 1.00 95.94 189 VAL A CA 1
ATOM 1475 C C . VAL A 1 189 ? 9.657 5.453 -7.248 1.00 95.94 189 VAL A C 1
ATOM 1477 O O . VAL A 1 189 ? 8.661 6.176 -7.231 1.00 95.94 189 VAL A O 1
ATOM 1480 N N . ASN A 1 190 ? 10.745 5.685 -6.523 1.00 94.62 190 ASN A N 1
ATOM 1481 C CA . ASN A 1 190 ? 10.934 6.842 -5.660 1.00 94.62 190 ASN A CA 1
ATOM 1482 C C . ASN A 1 190 ? 11.813 7.843 -6.402 1.00 94.62 190 ASN A C 1
ATOM 1484 O O . ASN A 1 190 ? 13.021 7.645 -6.524 1.00 94.62 190 ASN A O 1
ATOM 1488 N N . SER A 1 191 ? 11.196 8.898 -6.924 1.00 91.69 191 SER A N 1
ATOM 1489 C CA . SER A 1 191 ? 11.909 9.932 -7.672 1.00 91.69 191 SER A CA 1
ATOM 1490 C C . SER A 1 191 ? 12.787 10.791 -6.758 1.00 91.69 191 SER A C 1
ATOM 1492 O O . SER A 1 191 ? 12.473 11.006 -5.585 1.00 91.69 191 SER A O 1
ATOM 1494 N N . ALA A 1 192 ? 13.839 11.377 -7.330 1.00 87.19 192 ALA A N 1
ATOM 1495 C CA . ALA A 1 192 ? 14.703 12.337 -6.640 1.00 87.19 192 ALA A CA 1
ATOM 1496 C C . ALA A 1 192 ? 13.953 13.593 -6.146 1.00 87.19 192 ALA A C 1
ATOM 1498 O O . ALA A 1 192 ? 14.389 14.258 -5.211 1.00 87.19 192 ALA A O 1
ATOM 1499 N N . THR A 1 193 ? 12.813 13.930 -6.763 1.00 86.56 193 THR A N 1
ATOM 1500 C CA . THR A 1 193 ? 11.985 15.091 -6.393 1.00 86.56 193 THR A CA 1
ATOM 1501 C C . THR A 1 193 ? 10.937 14.777 -5.323 1.00 86.56 193 THR A C 1
ATOM 1503 O O . THR A 1 193 ? 10.197 15.673 -4.927 1.00 86.56 193 THR A O 1
ATOM 1506 N N . GLY A 1 194 ? 10.878 13.533 -4.832 1.00 86.44 194 GLY A N 1
ATOM 1507 C CA . GLY A 1 194 ? 9.997 13.115 -3.739 1.00 86.44 194 GLY A CA 1
ATOM 1508 C C . GLY A 1 194 ? 8.661 12.501 -4.168 1.00 86.44 194 GLY A C 1
ATOM 1509 O O . GLY A 1 194 ? 7.926 12.027 -3.307 1.00 86.44 194 GLY A O 1
ATOM 1510 N N . HIS A 1 195 ? 8.356 12.441 -5.466 1.00 91.50 195 HIS A N 1
ATOM 1511 C CA . HIS A 1 195 ? 7.194 11.702 -5.970 1.00 91.50 195 HIS A CA 1
ATOM 1512 C C . HIS A 1 195 ? 7.407 10.193 -5.857 1.00 91.50 195 HIS A C 1
ATOM 1514 O O . HIS A 1 195 ? 8.526 9.704 -6.061 1.00 91.50 195 HIS A O 1
ATOM 1520 N N . VAL A 1 196 ? 6.320 9.463 -5.613 1.00 95.19 196 VAL A N 1
ATOM 1521 C CA . VAL A 1 196 ? 6.304 7.996 -5.570 1.00 95.19 196 VAL A CA 1
ATOM 1522 C C . VAL A 1 196 ? 5.360 7.476 -6.639 1.00 95.19 196 VAL A C 1
ATOM 1524 O O . VAL A 1 196 ? 4.203 7.877 -6.696 1.00 95.19 196 VAL A O 1
ATOM 1527 N N . THR A 1 197 ? 5.835 6.555 -7.472 1.00 96.31 197 THR A N 1
ATOM 1528 C CA . THR A 1 197 ? 4.999 5.859 -8.455 1.00 96.31 197 THR A CA 1
ATOM 1529 C C . THR A 1 197 ? 4.895 4.384 -8.100 1.00 96.31 197 THR A C 1
ATOM 1531 O O . THR A 1 197 ? 5.912 3.714 -7.942 1.00 96.31 197 THR A O 1
ATOM 1534 N N . LEU A 1 198 ? 3.670 3.877 -7.987 1.00 97.56 198 LEU A N 1
ATOM 1535 C CA . LEU A 1 198 ? 3.356 2.471 -7.749 1.00 97.56 198 LEU A CA 1
ATOM 1536 C C . LEU A 1 198 ? 2.831 1.842 -9.038 1.00 97.56 198 LEU A C 1
ATOM 1538 O O . LEU A 1 198 ? 1.962 2.417 -9.694 1.00 97.56 198 LEU A O 1
ATOM 1542 N N . GLN A 1 199 ? 3.361 0.678 -9.413 1.00 98.19 199 GLN A N 1
ATOM 1543 C CA . GLN A 1 199 ? 2.957 -0.023 -10.631 1.00 98.19 199 GLN A CA 1
ATOM 1544 C C . GLN A 1 199 ? 2.872 -1.530 -10.434 1.00 98.19 199 GLN A C 1
ATOM 1546 O O . GLN A 1 199 ? 3.727 -2.123 -9.778 1.00 98.19 199 GLN A O 1
ATOM 1551 N N . ALA A 1 200 ? 1.874 -2.161 -11.038 1.00 98.00 200 ALA A N 1
ATOM 1552 C CA . ALA A 1 200 ? 1.747 -3.613 -11.037 1.00 98.00 200 ALA A CA 1
ATOM 1553 C C . ALA A 1 200 ? 1.121 -4.097 -12.352 1.00 98.00 200 ALA A C 1
ATOM 1555 O O . ALA A 1 200 ? 0.244 -3.415 -12.891 1.00 98.00 200 ALA A O 1
ATOM 1556 N N . PRO A 1 201 ? 1.556 -5.244 -12.899 1.00 97.88 201 PRO A N 1
ATOM 1557 C CA . PRO A 1 201 ? 0.823 -5.946 -13.950 1.00 97.88 201 PRO A CA 1
ATOM 1558 C C . PRO A 1 201 ? -0.633 -6.171 -13.544 1.00 97.88 201 PRO A C 1
ATOM 1560 O O . PRO A 1 201 ? -0.894 -6.467 -12.380 1.00 97.88 201 PRO A O 1
ATOM 1563 N N . VAL A 1 202 ? -1.569 -6.076 -14.488 1.00 97.75 202 VAL A N 1
ATOM 1564 C CA . VAL A 1 202 ? -2.991 -6.365 -14.244 1.00 97.75 202 VAL A CA 1
ATOM 1565 C C . VAL A 1 202 ? -3.549 -7.313 -15.290 1.00 97.75 202 VAL A C 1
ATOM 1567 O O . VAL A 1 202 ? -3.061 -7.378 -16.415 1.00 97.75 202 VAL A O 1
ATOM 1570 N N . ARG A 1 203 ? -4.566 -8.075 -14.900 1.00 95.94 203 ARG A N 1
ATOM 1571 C CA . ARG A 1 203 ? -5.320 -8.971 -15.778 1.00 95.94 203 ARG A CA 1
ATOM 1572 C C . ARG A 1 203 ? -6.791 -8.967 -15.389 1.00 95.94 203 ARG A C 1
ATOM 1574 O O . ARG A 1 203 ? -7.129 -8.607 -14.259 1.00 95.94 203 ARG A O 1
ATOM 1581 N N . GLU A 1 204 ? -7.651 -9.420 -16.293 1.00 95.31 204 GLU A N 1
ATOM 1582 C CA . GLU A 1 204 ? -9.058 -9.667 -15.977 1.00 95.31 204 GLU A CA 1
ATOM 1583 C C . GLU A 1 204 ? -9.202 -10.690 -14.843 1.00 95.31 204 GLU A C 1
ATOM 1585 O O . GLU A 1 204 ? -8.476 -11.688 -14.757 1.00 95.31 204 GLU A O 1
ATOM 1590 N N . ARG A 1 205 ? -10.157 -10.429 -13.952 1.00 85.12 205 ARG A N 1
ATOM 1591 C CA . ARG A 1 205 ? -10.531 -11.332 -12.869 1.00 85.12 205 ARG A CA 1
ATOM 1592 C C . ARG A 1 205 ? -11.558 -12.337 -13.400 1.00 85.12 205 ARG A C 1
ATOM 1594 O O . ARG A 1 205 ? -12.666 -11.943 -13.755 1.00 85.12 205 ARG A O 1
ATOM 1601 N N . HIS A 1 206 ? -11.174 -13.613 -13.465 1.00 68.38 206 HIS A N 1
ATOM 1602 C CA . HIS A 1 206 ? -12.074 -14.725 -13.798 1.00 68.38 206 HIS A CA 1
ATOM 1603 C C . HIS A 1 206 ? -12.990 -15.108 -12.631 1.00 68.38 206 HIS A C 1
ATOM 1605 O O . HIS A 1 206 ? -12.543 -14.997 -11.464 1.00 68.38 206 HIS A O 1
#

Radius of gyration: 28.56 Å; chains: 1; bounding box: 71×36×75 Å

InterPro domains:
  IPR000551 MerR-type HTH domain [PS50937] (1-23)
  IPR009061 Putative DNA-binding domain superfamily [SSF46955] (2-63)

Sequence (206 aa):
MRAITELRALGFGLAEIGQLLDPQIGQSTLESLLIHQVDALQREITEASTRLVHVQHRLDIIQNKSMEIIMNLSLTALPSLNFWGLSTAVLDETEIGHAVSELYRRLPQSDEEIVLLYDGTRDDQITVSAGTMTQSESEAVSRIVVPEVPEGVTVTFDVPPESIADAWILIETELEKRHLTSFGVYRQVNSATGHVTLQAPVRERH

Organism: Brevibacterium aurantiacum (NCBI:txid273384)